Protein AF-W1S188-F1 (afdb_monomer_lite)

Radius of gyration: 17.85 Å; chains: 1; bounding box: 52×28×52 Å

Secondary structure (DSSP, 8-state):
---PPP-SHHHHHHHHHHHHHTT-B-SSSSEEEETTEEEE-TTGGG-TT--STTSS-TTTS-HHHHTTHHHHHTTS-HHHHHHHHHHHHHHHHHTTT---THHHHHHIIIIIHHHHHHHHHHTT---HHHHHHHHHHHHHHTT----HHHHHHHHHHT-GGGTT---SHHHHHHHHHHHHHHHHHHHHTS------

pLDDT: mean 89.42, std 13.66, range [35.53, 98.75]

Structure (mmCIF, N/CA/C/O backbone):
data_AF-W1S188-F1
#
_entry.id   AF-W1S188-F1
#
loop_
_atom_site.group_PDB
_atom_site.id
_atom_site.type_symbol
_atom_site.label_atom_id
_atom_site.label_alt_id
_atom_site.label_comp_id
_atom_site.label_asym_id
_atom_site.label_entity_id
_atom_site.label_seq_id
_atom_site.pdbx_PDB_ins_code
_atom_site.Cartn_x
_atom_site.Cartn_y
_atom_site.Cartn_z
_atom_site.occupancy
_atom_site.B_iso_or_equiv
_atom_site.auth_seq_id
_atom_site.auth_comp_id
_atom_site.auth_asym_id
_atom_site.auth_atom_id
_atom_site.pdbx_PDB_model_num
ATOM 1 N N . MET A 1 1 ? -16.121 -4.841 25.203 1.00 51.28 1 MET A N 1
ATOM 2 C CA . MET A 1 1 ? -16.814 -5.452 24.050 1.00 51.28 1 MET A CA 1
ATOM 3 C C . MET A 1 1 ? -15.728 -5.828 23.070 1.00 51.28 1 MET A C 1
ATOM 5 O O . MET A 1 1 ? -14.966 -4.939 22.728 1.00 51.28 1 MET A O 1
ATOM 9 N N . THR A 1 2 ? -15.618 -7.105 22.713 1.00 64.81 2 THR A N 1
ATOM 10 C CA . THR A 1 2 ? -14.643 -7.603 21.730 1.00 64.81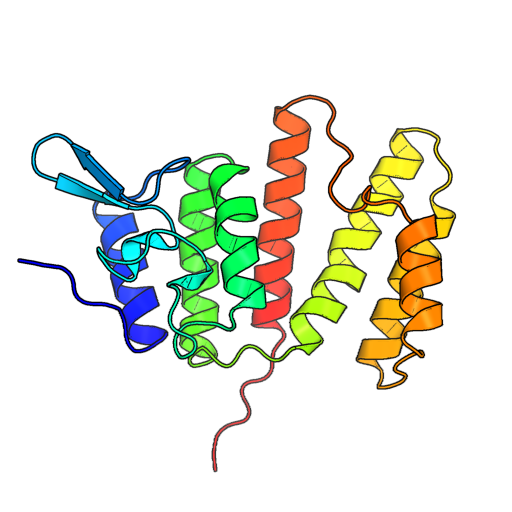 2 THR A CA 1
ATOM 11 C C . THR A 1 2 ? -14.933 -6.977 20.370 1.00 64.81 2 THR A C 1
ATOM 13 O O . THR A 1 2 ? -16.058 -7.090 19.875 1.00 64.81 2 THR A O 1
ATOM 16 N N . MET A 1 3 ? -13.957 -6.288 19.784 1.00 75.94 3 MET A N 1
ATOM 17 C CA . MET A 1 3 ? -14.058 -5.755 18.429 1.00 75.94 3 MET A CA 1
ATOM 18 C C . MET A 1 3 ? -13.898 -6.900 17.425 1.00 75.94 3 MET A C 1
ATOM 20 O O . MET A 1 3 ? -12.794 -7.387 17.202 1.00 75.94 3 MET A O 1
ATOM 24 N N . THR A 1 4 ? -15.010 -7.326 16.824 1.00 88.81 4 THR A N 1
ATOM 25 C CA . THR A 1 4 ? -15.035 -8.385 15.801 1.00 88.81 4 THR A CA 1
ATOM 26 C C . THR A 1 4 ? -14.279 -7.962 14.548 1.00 88.81 4 THR A C 1
ATOM 28 O O . THR A 1 4 ? -14.183 -6.769 14.279 1.00 88.81 4 THR A O 1
ATOM 31 N N . LEU A 1 5 ? -13.816 -8.898 13.723 1.00 93.81 5 LEU A N 1
ATOM 32 C CA . LEU A 1 5 ? -13.211 -8.593 12.424 1.00 93.81 5 LEU A CA 1
ATOM 33 C C . LEU A 1 5 ? -14.106 -7.739 11.507 1.00 93.81 5 LEU A C 1
ATOM 35 O O . LEU A 1 5 ? -15.309 -7.980 11.401 1.00 93.81 5 LEU A O 1
ATOM 39 N N . ALA A 1 6 ? -13.511 -6.765 10.821 1.00 95.00 6 ALA A N 1
ATOM 40 C CA . ALA A 1 6 ? -14.156 -5.998 9.766 1.00 95.00 6 ALA A CA 1
ATOM 41 C C . ALA A 1 6 ? -14.445 -6.905 8.565 1.00 95.00 6 ALA A C 1
ATOM 43 O O . ALA A 1 6 ? -13.593 -7.678 8.134 1.00 95.00 6 ALA A O 1
ATOM 44 N N . THR A 1 7 ? -15.639 -6.794 7.998 1.00 94.25 7 THR A N 1
ATOM 45 C CA . THR A 1 7 ? -16.096 -7.667 6.904 1.00 94.25 7 THR A CA 1
ATOM 46 C C . THR A 1 7 ? -16.164 -6.957 5.556 1.00 94.25 7 THR A C 1
ATOM 48 O O . THR A 1 7 ? -16.289 -7.605 4.522 1.00 94.25 7 THR A O 1
ATOM 51 N N . THR A 1 8 ? -16.048 -5.626 5.543 1.00 97.19 8 THR A N 1
ATOM 52 C CA . THR A 1 8 ? -16.061 -4.817 4.318 1.00 97.19 8 THR A CA 1
ATOM 53 C C . THR A 1 8 ? -15.016 -3.707 4.367 1.00 97.19 8 THR A C 1
ATOM 55 O O . THR A 1 8 ? -14.624 -3.246 5.440 1.00 97.19 8 THR A O 1
ATOM 58 N N . ALA A 1 9 ? -14.593 -3.224 3.197 1.00 97.62 9 ALA A N 1
ATOM 59 C CA . ALA A 1 9 ? -13.699 -2.071 3.105 1.00 97.62 9 ALA A CA 1
ATOM 60 C C . ALA A 1 9 ? -14.324 -0.767 3.646 1.00 97.62 9 ALA A C 1
ATOM 62 O O . ALA A 1 9 ? -13.608 0.099 4.143 1.00 97.62 9 ALA A O 1
ATOM 63 N N . GLU A 1 10 ? -15.653 -0.628 3.595 1.00 98.19 10 GLU A N 1
ATOM 64 C CA . GLU A 1 10 ? -16.353 0.504 4.212 1.00 98.19 10 GLU A CA 1
ATOM 65 C C . GLU A 1 10 ? -16.260 0.464 5.740 1.00 98.19 10 GLU A C 1
ATOM 67 O O . GLU A 1 10 ? -15.938 1.475 6.364 1.00 98.19 10 GLU A O 1
ATOM 72 N N . GLU A 1 11 ? -16.486 -0.707 6.334 1.00 97.94 11 GLU A N 1
ATOM 73 C CA . GLU A 1 11 ? -16.332 -0.911 7.772 1.00 97.94 11 GLU A CA 1
ATOM 74 C C . GLU A 1 11 ? -14.878 -0.699 8.216 1.00 97.94 11 GLU A C 1
ATOM 76 O O . GLU A 1 11 ? -14.625 -0.044 9.226 1.00 97.94 11 GLU A O 1
ATOM 81 N N . ALA A 1 12 ? -13.918 -1.200 7.436 1.00 98.12 12 ALA A N 1
ATOM 82 C CA . ALA A 1 12 ? -12.497 -0.969 7.668 1.00 98.12 12 ALA A CA 1
ATOM 83 C C . ALA A 1 12 ? -12.151 0.528 7.693 1.00 98.12 12 ALA A C 1
ATOM 85 O O . ALA A 1 12 ? -11.469 0.984 8.612 1.00 98.12 12 ALA A O 1
ATOM 86 N N . PHE A 1 13 ? -12.666 1.301 6.730 1.00 98.62 13 PHE A N 1
ATOM 87 C CA . PHE A 1 13 ? -12.483 2.751 6.703 1.00 98.62 13 PHE A CA 1
ATOM 88 C C . PHE A 1 13 ? -13.099 3.433 7.925 1.00 98.62 13 PHE A C 1
ATOM 90 O O . PHE A 1 13 ? -12.407 4.200 8.587 1.00 98.62 13 PHE A O 1
ATOM 97 N N . ALA A 1 14 ? -14.347 3.114 8.279 1.00 98.38 14 ALA A N 1
ATOM 98 C CA . ALA A 1 14 ? -15.012 3.709 9.440 1.00 98.38 14 ALA A CA 1
ATOM 99 C C . ALA A 1 14 ? -14.248 3.442 10.751 1.00 98.38 14 ALA A C 1
ATOM 101 O O . ALA A 1 14 ? -14.134 4.318 11.607 1.00 98.38 14 ALA A O 1
ATOM 102 N N . ARG A 1 15 ? -13.678 2.242 10.906 1.00 97.62 15 ARG A N 1
ATOM 103 C CA . ARG A 1 15 ? -12.867 1.883 12.079 1.00 97.62 15 ARG A CA 1
ATOM 104 C C . ARG A 1 15 ? -11.536 2.618 12.115 1.00 97.62 15 ARG A C 1
ATOM 106 O O . ARG A 1 15 ? -11.135 3.077 13.184 1.00 97.62 15 ARG A O 1
ATOM 113 N N . TYR A 1 16 ? -10.864 2.738 10.970 1.00 98.44 16 TYR A N 1
ATOM 114 C CA . TYR A 1 16 ? -9.634 3.517 10.879 1.00 98.44 16 TYR A CA 1
ATOM 115 C C . TYR A 1 16 ? -9.901 4.998 11.173 1.00 98.44 16 TYR A C 1
ATOM 117 O O . TYR A 1 16 ? -9.182 5.600 11.964 1.00 98.44 16 TYR A O 1
ATOM 125 N N . GLU A 1 17 ? -10.959 5.571 10.596 1.00 98.62 17 GLU A N 1
ATOM 126 C CA . GLU A 1 17 ? -11.379 6.957 10.823 1.00 98.62 17 GLU A CA 1
ATOM 127 C C . GLU A 1 17 ? -11.708 7.217 12.299 1.00 98.62 17 GLU A C 1
ATOM 129 O O . GLU A 1 17 ? -11.231 8.196 12.873 1.00 98.62 17 GLU A O 1
AT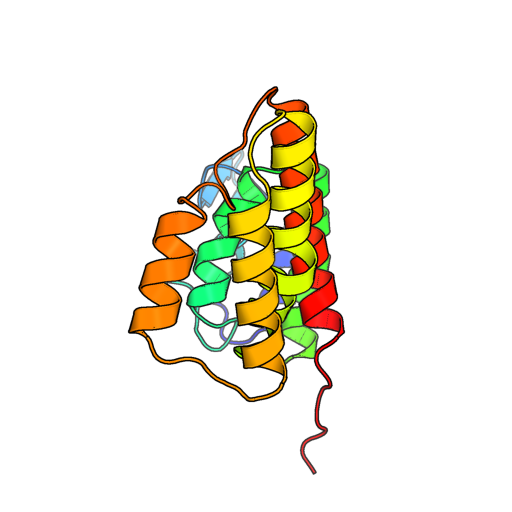OM 134 N N . ALA A 1 18 ? -12.439 6.312 12.956 1.00 97.94 18 ALA A N 1
ATOM 135 C CA . ALA A 1 18 ? -12.688 6.401 14.393 1.00 97.94 18 ALA A CA 1
ATOM 136 C C . ALA A 1 18 ? -11.383 6.337 15.204 1.00 97.94 18 ALA A C 1
ATOM 138 O O . ALA A 1 18 ? -11.162 7.165 16.083 1.00 97.94 18 ALA A O 1
ATOM 139 N N . ALA A 1 19 ? -10.483 5.398 14.889 1.00 97.50 19 ALA A N 1
ATOM 140 C CA . ALA A 1 19 ? -9.197 5.290 15.575 1.00 97.50 19 ALA A CA 1
ATOM 141 C C . ALA A 1 19 ? -8.305 6.524 15.359 1.00 97.50 19 ALA A C 1
ATOM 143 O O . ALA A 1 19 ? -7.580 6.918 16.271 1.00 97.50 19 ALA A O 1
ATOM 144 N N . PHE A 1 20 ? -8.370 7.147 14.182 1.00 98.12 20 PHE A N 1
ATOM 145 C CA . PHE A 1 20 ? -7.690 8.403 13.888 1.00 98.12 20 PHE A CA 1
ATOM 146 C C . PHE A 1 20 ? -8.250 9.550 14.738 1.00 98.12 20 PHE A C 1
ATOM 148 O O . PHE A 1 20 ? -7.491 10.209 15.442 1.00 98.12 20 PHE A O 1
ATOM 155 N N . ASN A 1 21 ? -9.572 9.748 14.721 1.00 98.00 21 ASN A N 1
ATOM 156 C CA . ASN A 1 21 ? -10.246 10.848 15.421 1.00 98.00 21 ASN A CA 1
ATOM 157 C C . ASN A 1 21 ? -10.166 10.736 16.952 1.00 98.00 21 ASN A C 1
ATOM 159 O O . ASN A 1 21 ? -10.243 11.743 17.651 1.00 98.00 21 ASN A O 1
ATOM 163 N N . GLU A 1 22 ? -10.030 9.518 17.473 1.00 96.62 22 GLU A N 1
ATOM 164 C CA . GLU A 1 22 ? -9.957 9.230 18.910 1.00 96.62 22 GLU A CA 1
ATOM 165 C C . GLU A 1 22 ? -8.509 9.077 19.420 1.00 96.62 22 GLU A C 1
ATOM 167 O O . GLU A 1 22 ? -8.302 8.664 20.565 1.00 96.62 22 GLU A O 1
ATOM 172 N N . ASP A 1 23 ? -7.506 9.371 18.581 1.00 96.50 23 ASP A N 1
ATOM 173 C CA . ASP A 1 23 ? -6.076 9.197 18.880 1.00 96.50 23 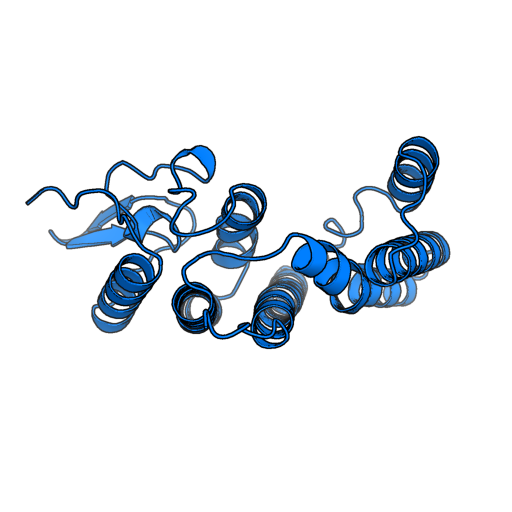ASP A CA 1
ATOM 174 C C . ASP A 1 23 ? -5.736 7.781 19.398 1.00 96.50 23 ASP A C 1
ATOM 176 O O . ASP A 1 23 ? -4.967 7.599 20.349 1.00 96.50 23 ASP A O 1
ATOM 180 N N . ARG A 1 24 ? -6.325 6.754 18.768 1.00 96.75 24 ARG A N 1
ATOM 181 C CA . ARG A 1 24 ? -6.143 5.332 19.114 1.00 96.75 24 ARG A CA 1
ATOM 182 C C . ARG A 1 24 ? -5.170 4.568 18.216 1.00 96.75 24 ARG A C 1
ATOM 184 O O . ARG A 1 24 ? -5.051 3.351 18.332 1.00 96.75 24 ARG A O 1
ATOM 191 N N . LEU A 1 25 ? -4.480 5.255 17.313 1.00 97.94 25 LEU A N 1
ATOM 192 C CA . LEU A 1 25 ? -3.486 4.630 16.442 1.00 97.94 25 LEU A CA 1
ATOM 193 C C . LEU A 1 25 ? -2.136 4.472 17.165 1.00 97.94 25 LEU A C 1
ATOM 195 O O . LEU A 1 25 ? -1.786 5.296 18.007 1.00 97.94 25 LEU A O 1
ATOM 199 N N . ILE A 1 26 ? -1.377 3.431 16.822 1.00 97.25 26 ILE A N 1
ATOM 200 C CA . ILE A 1 26 ? 0.003 3.172 17.286 1.00 97.25 26 ILE A CA 1
ATOM 201 C C . ILE A 1 26 ? 0.847 2.572 16.157 1.00 97.25 26 ILE A C 1
ATOM 203 O O . ILE A 1 26 ? 0.296 1.965 15.244 1.00 97.25 26 ILE A O 1
ATOM 207 N N . GLN A 1 27 ? 2.168 2.727 16.227 1.00 96.44 27 GLN A N 1
ATOM 208 C CA . GLN A 1 27 ? 3.147 2.064 15.352 1.00 96.44 27 GLN A CA 1
ATOM 209 C C . GLN A 1 27 ? 3.901 0.966 16.110 1.00 96.44 27 GLN A C 1
ATOM 211 O O . GLN A 1 27 ? 3.862 0.922 17.339 1.00 96.44 27 GLN A O 1
ATOM 216 N N . ASP A 1 28 ? 4.596 0.105 15.362 1.00 94.50 28 ASP A N 1
ATOM 217 C CA . ASP A 1 28 ? 5.525 -0.921 15.868 1.00 94.50 28 ASP A CA 1
ATOM 218 C C . ASP A 1 28 ? 4.883 -2.019 16.741 1.00 94.50 28 ASP A C 1
ATOM 220 O O . ASP A 1 28 ? 5.578 -2.868 17.303 1.00 94.50 28 ASP A O 1
ATOM 224 N N . ASN A 1 29 ? 3.551 -2.042 16.834 1.00 95.12 29 ASN A N 1
ATOM 225 C CA . ASN A 1 29 ? 2.779 -3.046 17.556 1.00 95.12 29 ASN A CA 1
ATOM 226 C C . ASN A 1 29 ? 1.383 -3.216 16.923 1.00 95.12 29 ASN A C 1
ATOM 228 O O . ASN A 1 29 ? 0.884 -2.299 16.278 1.00 95.12 29 ASN A O 1
ATOM 232 N N . TRP A 1 30 ? 0.738 -4.374 17.086 1.00 95.06 30 TRP A N 1
ATOM 233 C CA . TRP A 1 30 ? -0.591 -4.639 16.505 1.00 95.06 30 TRP A CA 1
ATOM 234 C C . TRP A 1 30 ? -1.708 -4.008 17.324 1.00 95.06 30 TRP A C 1
ATOM 236 O O . TRP A 1 30 ? -2.542 -3.274 16.786 1.00 95.06 30 TRP A O 1
ATOM 246 N N . HIS A 1 31 ? -1.665 -4.265 18.630 1.00 95.50 31 HIS A N 1
ATOM 247 C CA . HIS A 1 31 ? -2.617 -3.794 19.623 1.00 95.50 31 HIS A CA 1
ATOM 248 C C . HIS A 1 31 ? -1.889 -3.473 20.923 1.00 95.50 31 HIS A C 1
ATOM 250 O O . HIS A 1 31 ? -0.921 -4.140 21.292 1.00 95.50 31 HIS A O 1
ATOM 256 N N . GLU A 1 32 ? -2.377 -2.471 21.639 1.00 95.38 32 GLU A N 1
ATOM 257 C CA . GLU A 1 32 ? -1.877 -2.109 22.963 1.00 95.38 32 GLU A CA 1
ATOM 258 C C . GLU A 1 32 ? -3.028 -1.582 23.814 1.00 95.38 32 GLU A C 1
ATOM 260 O O . GLU A 1 32 ? -3.830 -0.776 23.346 1.00 95.38 32 GLU A O 1
ATOM 265 N N . GLU A 1 33 ? -3.105 -2.006 25.073 1.00 93.31 33 GLU A N 1
ATOM 266 C CA . GLU A 1 33 ? -3.974 -1.353 26.047 1.00 93.31 33 GLU A CA 1
ATOM 267 C C . GLU A 1 33 ? -3.175 -0.277 26.789 1.00 93.31 33 GLU A C 1
ATOM 269 O O . GLU A 1 33 ? -2.161 -0.575 27.423 1.00 93.31 33 GLU A O 1
ATOM 274 N N . ARG A 1 34 ? -3.640 0.976 26.737 1.00 93.25 34 ARG A N 1
ATOM 275 C CA . ARG A 1 34 ? -3.019 2.104 27.441 1.00 93.25 34 ARG A CA 1
ATOM 276 C C . ARG A 1 34 ? -4.076 2.995 28.077 1.00 93.25 34 ARG A C 1
ATOM 278 O O . ARG A 1 34 ? -4.942 3.534 27.387 1.00 93.25 34 ARG A O 1
ATOM 285 N N . ASP A 1 35 ? -3.998 3.160 29.396 1.00 90.75 35 ASP A N 1
ATOM 286 C CA . ASP A 1 35 ? -4.947 3.945 30.201 1.00 90.75 35 ASP A CA 1
ATOM 287 C C . ASP A 1 35 ? -6.416 3.518 29.997 1.00 90.75 35 ASP A C 1
ATOM 289 O O . ASP A 1 35 ? -7.314 4.353 29.880 1.00 90.75 35 ASP A O 1
ATOM 293 N N . GLY A 1 36 ? -6.663 2.205 29.893 1.00 88.12 36 GLY A N 1
ATOM 294 C CA . GLY A 1 36 ? -7.994 1.640 29.639 1.00 88.12 36 GLY A CA 1
ATOM 295 C C . GLY A 1 36 ? -8.523 1.863 28.216 1.00 88.12 36 GLY A C 1
ATOM 296 O O . GLY A 1 36 ? -9.708 1.638 27.962 1.00 88.12 36 GLY A O 1
ATOM 297 N N . ARG A 1 37 ? -7.675 2.320 27.283 1.00 89.56 37 ARG A N 1
ATOM 298 C CA . ARG A 1 37 ? -7.995 2.456 25.856 1.00 89.56 37 ARG A CA 1
ATOM 299 C C . ARG A 1 37 ? -7.291 1.376 25.047 1.00 89.56 37 ARG A C 1
ATOM 301 O O . ARG A 1 37 ? -6.092 1.170 25.211 1.00 89.56 37 ARG A O 1
ATOM 308 N N . ASN A 1 38 ? -8.024 0.776 24.114 1.00 92.44 38 ASN A N 1
ATOM 309 C CA . ASN A 1 38 ? -7.469 -0.145 23.127 1.00 92.44 38 ASN A CA 1
ATOM 310 C C . ASN A 1 38 ? -6.942 0.642 21.926 1.00 92.44 38 ASN A C 1
ATOM 312 O O . ASN A 1 38 ? -7.710 1.261 21.180 1.00 92.44 38 ASN A O 1
ATOM 316 N N . LEU A 1 39 ? -5.628 0.616 21.764 1.00 95.75 39 LEU A N 1
ATOM 317 C CA . LEU A 1 39 ? -4.898 1.193 20.652 1.00 95.75 39 LEU A CA 1
ATOM 318 C C . LEU A 1 39 ? -4.570 0.106 19.628 1.00 95.75 39 LEU A C 1
ATOM 320 O O . LEU A 1 39 ? -4.411 -1.061 19.990 1.00 95.75 39 LEU A O 1
ATOM 324 N N . ALA A 1 40 ? -4.456 0.478 18.357 1.00 95.88 40 ALA A N 1
ATOM 325 C CA . ALA A 1 40 ? -4.120 -0.464 17.295 1.00 95.88 40 ALA A CA 1
ATOM 326 C C . ALA A 1 40 ? -3.365 0.196 16.136 1.00 95.88 40 ALA A C 1
ATOM 328 O O . ALA A 1 40 ? -3.535 1.387 15.873 1.00 95.88 40 ALA A O 1
ATOM 329 N N . CYS A 1 41 ? -2.551 -0.569 15.409 1.00 96.75 41 CYS A N 1
ATOM 330 C CA . CYS A 1 41 ? -1.939 -0.071 14.176 1.00 96.75 41 CYS A CA 1
ATOM 331 C C . CYS A 1 41 ? -2.918 -0.066 13.002 1.00 96.75 41 CYS A C 1
ATOM 333 O O . CYS A 1 41 ? -4.069 -0.494 13.108 1.00 96.75 41 CYS A O 1
ATOM 335 N N . ALA A 1 42 ? -2.435 0.366 11.836 1.00 96.69 42 ALA A N 1
ATOM 336 C CA . ALA A 1 42 ? -3.256 0.466 10.638 1.00 96.69 42 ALA A CA 1
ATOM 337 C C . ALA A 1 42 ? -3.949 -0.834 10.214 1.00 96.69 42 ALA A C 1
ATOM 339 O O . ALA A 1 42 ? -5.011 -0.746 9.611 1.00 96.69 42 ALA A O 1
ATOM 340 N N . LEU A 1 43 ? -3.404 -2.018 10.514 1.00 96.75 43 LEU A N 1
ATOM 341 C CA . LEU A 1 43 ? -4.123 -3.285 10.312 1.00 96.75 43 LEU A CA 1
ATOM 342 C C . LEU A 1 43 ? -4.907 -3.722 11.551 1.00 96.75 43 LEU A C 1
ATOM 344 O O . LEU A 1 43 ? -5.998 -4.263 11.406 1.00 96.75 43 LEU A O 1
ATOM 348 N N . GLY A 1 44 ? -4.389 -3.473 12.755 1.00 96.31 44 GLY A N 1
ATOM 349 C CA . GLY A 1 44 ? -5.035 -3.892 14.001 1.00 96.31 44 GLY A CA 1
ATOM 350 C C . GLY A 1 44 ? -6.423 -3.272 14.209 1.00 96.31 44 GLY A C 1
ATOM 351 O O . GLY A 1 44 ? -7.289 -3.897 14.816 1.00 96.31 44 GLY A O 1
ATOM 352 N N . VAL A 1 45 ? -6.698 -2.088 13.638 1.00 96.81 45 VAL A N 1
ATOM 353 C CA . VAL A 1 45 ? -8.046 -1.476 13.675 1.00 96.81 45 VAL A CA 1
ATOM 354 C C . VAL A 1 45 ? -9.125 -2.330 12.996 1.00 96.81 45 VAL A C 1
ATOM 356 O O . VAL A 1 45 ? -10.316 -2.101 13.203 1.00 96.81 45 VAL A O 1
ATOM 359 N N . LEU A 1 46 ? -8.736 -3.318 12.186 1.00 96.75 46 LEU A N 1
ATOM 360 C CA . LEU A 1 46 ? -9.668 -4.218 11.516 1.00 96.75 46 LEU A CA 1
ATOM 361 C C . LEU A 1 46 ? -10.270 -5.260 12.462 1.00 96.75 46 LEU A C 1
ATOM 363 O O . LEU A 1 46 ? -11.325 -5.787 12.143 1.00 96.75 46 LEU A O 1
ATOM 367 N N . GLY A 1 47 ? -9.662 -5.553 13.609 1.00 94.56 47 GLY A N 1
ATOM 368 C CA . GLY A 1 47 ? -10.176 -6.534 14.571 1.00 94.56 47 GLY A CA 1
ATOM 369 C C . GLY A 1 47 ? -9.143 -6.869 15.641 1.00 94.56 47 GLY A C 1
ATOM 370 O O . GLY A 1 47 ? -7.943 -6.753 15.393 1.00 94.56 47 GLY A O 1
ATOM 371 N N . GLU A 1 48 ? -9.598 -7.292 16.820 1.00 91.88 48 GLU A N 1
ATOM 372 C CA . GLU A 1 48 ? -8.710 -7.723 17.916 1.00 91.88 48 GLU A CA 1
ATOM 373 C C . GLU A 1 48 ? -7.889 -8.967 17.542 1.00 91.88 48 GLU A C 1
ATOM 375 O O . GLU A 1 48 ? -6.776 -9.145 18.023 1.00 91.88 48 GLU A O 1
ATOM 380 N N . GLU A 1 49 ? -8.398 -9.806 16.640 1.00 91.12 49 GLU A N 1
ATOM 381 C CA . GLU A 1 49 ? -7.684 -10.976 16.123 1.00 91.12 49 GLU A CA 1
ATOM 382 C C . GLU A 1 49 ? -6.644 -10.653 15.033 1.00 91.12 49 GLU A C 1
ATOM 384 O O . GLU A 1 49 ? -5.963 -11.558 14.549 1.00 91.12 49 GLU A O 1
ATOM 389 N N . VAL A 1 50 ? -6.516 -9.390 14.606 1.00 94.44 50 VAL A N 1
ATOM 390 C CA . VAL A 1 50 ? -5.588 -9.005 13.531 1.00 94.44 50 VAL A CA 1
ATOM 391 C C . VAL A 1 50 ? -4.195 -8.725 14.090 1.00 94.44 50 VAL A C 1
ATOM 393 O O . VAL A 1 50 ? -3.821 -7.583 14.339 1.00 94.44 50 VAL A O 1
ATOM 396 N N . ASP A 1 51 ? -3.407 -9.788 14.225 1.00 94.44 51 ASP A N 1
ATOM 397 C CA . ASP A 1 51 ? -2.011 -9.779 14.690 1.00 94.44 51 ASP A CA 1
ATOM 398 C C . ASP A 1 51 ? -0.981 -9.841 13.546 1.00 94.44 51 ASP A C 1
ATOM 400 O O . ASP A 1 51 ? 0.213 -10.084 13.744 1.00 94.44 51 ASP A O 1
ATOM 404 N N . GLY A 1 52 ? -1.440 -9.648 12.310 1.00 94.50 52 GLY A N 1
ATOM 405 C CA . GLY A 1 52 ? -0.561 -9.602 11.159 1.00 94.50 52 GLY A CA 1
ATOM 406 C C . GLY A 1 52 ? -1.276 -9.573 9.813 1.00 94.50 52 GLY A C 1
ATOM 407 O O . GLY A 1 52 ? -2.482 -9.804 9.713 1.00 94.50 52 GLY A O 1
ATOM 408 N N . PRO A 1 53 ? -0.527 -9.373 8.713 1.00 93.94 53 PRO A N 1
ATOM 409 C CA . PRO A 1 53 ? -1.100 -9.284 7.369 1.00 93.94 53 PRO A CA 1
ATOM 410 C C . PRO A 1 53 ? -1.850 -10.533 6.904 1.00 93.94 53 PRO A C 1
ATOM 412 O O . PRO A 1 53 ? -2.650 -10.464 5.975 1.00 93.94 53 PRO A O 1
ATOM 415 N N . ALA A 1 54 ? -1.554 -11.698 7.489 1.00 93.44 54 ALA A N 1
ATOM 416 C CA . ALA A 1 54 ? -2.239 -12.945 7.162 1.00 93.44 54 ALA A CA 1
ATOM 417 C C . ALA A 1 54 ? -3.654 -13.024 7.758 1.00 93.44 54 ALA A C 1
ATOM 419 O O . ALA A 1 54 ? -4.473 -13.748 7.200 1.00 93.44 54 ALA A O 1
ATOM 420 N N . ALA A 1 55 ? -3.926 -12.276 8.832 1.00 94.44 55 ALA A N 1
ATOM 421 C CA . ALA A 1 55 ? -5.236 -12.160 9.469 1.00 94.44 55 ALA A CA 1
ATOM 422 C C . ALA A 1 55 ? -6.115 -11.065 8.831 1.00 94.44 55 ALA A C 1
ATOM 424 O O . ALA A 1 55 ? -7.273 -10.899 9.201 1.00 94.44 55 ALA A O 1
ATOM 425 N N . CYS A 1 56 ? -5.585 -10.317 7.855 1.00 94.25 56 CYS A N 1
ATOM 426 C CA . CYS A 1 56 ? -6.349 -9.300 7.142 1.00 94.25 56 CYS A CA 1
ATOM 427 C C . CYS A 1 56 ? -7.442 -9.949 6.260 1.00 94.25 56 CYS A C 1
ATOM 429 O O . CYS A 1 56 ? -7.118 -10.822 5.443 1.00 94.25 56 CYS A O 1
ATOM 431 N N . PRO A 1 57 ? -8.715 -9.525 6.373 1.00 93.38 57 PRO A N 1
ATOM 432 C CA . PRO A 1 57 ? -9.810 -10.038 5.551 1.00 93.38 57 PRO A CA 1
ATOM 433 C C . PRO A 1 57 ? -9.606 -9.722 4.070 1.00 93.38 57 PRO A C 1
ATOM 435 O O . PRO A 1 57 ? -9.390 -8.569 3.693 1.00 93.38 57 PRO A O 1
ATOM 438 N N . ALA A 1 58 ? -9.749 -10.733 3.211 1.00 93.31 58 ALA A N 1
ATOM 439 C CA . ALA A 1 58 ? -9.610 -10.560 1.764 1.00 93.31 58 ALA A CA 1
ATOM 440 C C . ALA A 1 58 ? -10.670 -9.616 1.161 1.00 93.31 58 ALA A C 1
ATOM 442 O O . ALA A 1 58 ? -10.403 -8.989 0.137 1.00 93.31 58 ALA A O 1
ATOM 443 N N . ASP A 1 59 ? -11.834 -9.490 1.810 1.00 94.88 59 ASP A N 1
ATOM 444 C CA . ASP A 1 59 ? -12.910 -8.567 1.422 1.00 94.88 59 ASP A CA 1
ATOM 445 C C . ASP A 1 59 ? -12.592 -7.093 1.744 1.00 94.88 59 ASP A C 1
ATOM 447 O O . ASP A 1 59 ? -13.213 -6.184 1.194 1.00 94.88 59 ASP A O 1
ATOM 451 N N . VAL A 1 60 ? -11.610 -6.833 2.616 1.00 97.06 60 VAL A N 1
ATOM 452 C CA . VAL A 1 60 ? -11.128 -5.476 2.923 1.00 97.06 60 VAL A CA 1
ATOM 453 C C . VAL A 1 60 ? -10.028 -5.066 1.949 1.00 97.06 60 VAL A C 1
ATOM 455 O O . VAL A 1 60 ? -10.050 -3.957 1.419 1.00 97.06 60 VAL A O 1
ATOM 458 N N . MET A 1 61 ? -9.051 -5.946 1.721 1.00 97.00 61 MET A N 1
ATOM 459 C CA . MET A 1 61 ? -7.979 -5.737 0.749 1.00 97.00 61 MET A CA 1
ATOM 460 C C . MET A 1 61 ? -7.298 -7.064 0.387 1.00 97.00 61 MET A C 1
ATOM 462 O O . MET A 1 61 ? -7.277 -7.999 1.192 1.00 97.00 61 MET A O 1
ATOM 466 N N . PRO A 1 62 ? -6.650 -7.169 -0.785 1.00 96.12 62 PRO A N 1
ATOM 467 C CA . PRO A 1 62 ? -5.916 -8.376 -1.127 1.00 96.12 62 PRO A CA 1
ATOM 468 C C . PRO A 1 62 ? -4.684 -8.569 -0.232 1.00 96.12 62 PRO A C 1
ATOM 470 O O . PRO A 1 62 ? -3.973 -7.628 0.120 1.00 96.12 62 PRO A O 1
ATOM 473 N N . ARG A 1 63 ? -4.354 -9.834 0.051 1.00 93.69 63 ARG A N 1
ATOM 474 C CA . ARG A 1 63 ? -3.250 -10.217 0.951 1.00 93.69 63 ARG A CA 1
ATOM 475 C C . ARG A 1 63 ? -1.887 -9.632 0.566 1.00 93.69 63 ARG A C 1
ATOM 477 O O . ARG A 1 63 ? -1.054 -9.407 1.440 1.00 93.69 63 ARG A O 1
ATOM 484 N N . TRP A 1 64 ? -1.617 -9.431 -0.725 1.00 92.81 64 TRP A N 1
ATOM 485 C CA . TRP A 1 64 ? -0.355 -8.820 -1.157 1.00 92.81 64 TRP A CA 1
ATOM 486 C C . TRP A 1 64 ? -0.242 -7.371 -0.672 1.00 92.81 64 TRP A C 1
ATOM 488 O O . TRP A 1 64 ? 0.838 -6.968 -0.257 1.00 92.81 64 TRP A O 1
ATOM 498 N N . LEU A 1 65 ? -1.356 -6.636 -0.652 1.00 95.25 65 LEU A N 1
ATOM 499 C CA . LEU A 1 65 ? -1.406 -5.252 -0.205 1.00 95.25 65 LEU A CA 1
ATOM 500 C C . LEU A 1 65 ? -1.347 -5.174 1.321 1.00 95.25 65 LEU A C 1
ATOM 502 O O . LEU A 1 65 ? -0.561 -4.398 1.857 1.00 95.25 65 LEU A O 1
ATOM 506 N N . ALA A 1 66 ? -2.062 -6.063 2.020 1.00 96.38 66 ALA A N 1
ATOM 507 C CA . ALA A 1 66 ? -1.991 -6.168 3.479 1.00 96.38 66 ALA A CA 1
ATOM 508 C C . ALA A 1 66 ? -0.548 -6.362 3.980 1.00 96.38 66 ALA A C 1
ATOM 510 O O . ALA A 1 66 ? -0.149 -5.773 4.979 1.00 96.38 66 ALA A O 1
ATOM 511 N N . LYS A 1 67 ? 0.279 -7.142 3.268 1.00 93.12 67 LYS A N 1
ATOM 512 C CA . LYS A 1 67 ? 1.700 -7.342 3.622 1.00 93.12 67 LYS A CA 1
ATOM 513 C C . LYS A 1 67 ? 2.534 -6.062 3.572 1.00 93.12 67 LYS A C 1
ATOM 515 O O . LYS A 1 67 ? 3.570 -6.001 4.225 1.00 93.12 67 LYS A O 1
ATOM 520 N N . MET A 1 68 ? 2.111 -5.073 2.792 1.00 91.94 68 MET A N 1
ATOM 521 C CA . MET A 1 68 ? 2.827 -3.811 2.628 1.00 91.94 68 MET A CA 1
ATOM 522 C C . MET A 1 68 ? 2.427 -2.780 3.686 1.00 91.94 68 MET A C 1
ATOM 524 O O . MET A 1 68 ? 3.221 -1.893 3.979 1.00 91.94 68 MET A O 1
ATOM 528 N N . VAL A 1 69 ? 1.236 -2.903 4.285 1.00 95.12 69 VAL A N 1
ATOM 529 C CA . VAL A 1 69 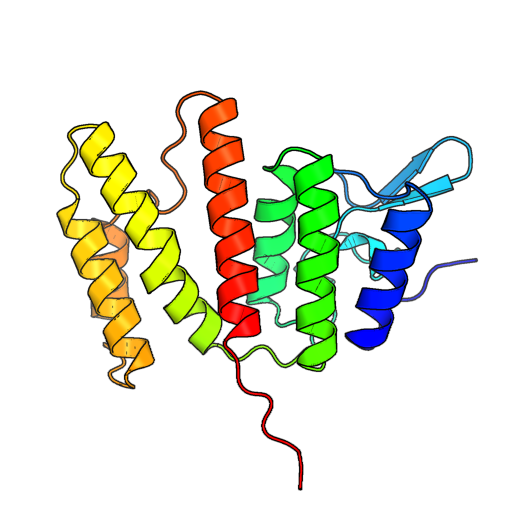? 0.706 -1.912 5.234 1.00 95.12 69 VAL A CA 1
ATOM 530 C C . VAL A 1 69 ? 1.630 -1.687 6.437 1.00 95.12 69 VAL A C 1
ATOM 532 O O . VAL A 1 69 ? 1.974 -0.530 6.651 1.00 95.12 69 VAL A O 1
ATOM 535 N N . PRO A 1 70 ? 2.115 -2.710 7.175 1.00 93.00 70 PRO A N 1
ATOM 536 C CA . PRO A 1 70 ? 3.036 -2.475 8.294 1.00 93.00 70 PRO A CA 1
ATOM 537 C C . PRO A 1 70 ? 4.337 -1.818 7.832 1.00 93.00 70 PRO A C 1
ATOM 539 O O . PRO A 1 70 ? 4.871 -0.925 8.475 1.00 93.00 70 PRO A O 1
ATOM 542 N N . TRP A 1 71 ? 4.827 -2.212 6.653 1.00 88.88 71 TRP A N 1
ATOM 543 C CA . TRP A 1 71 ? 6.056 -1.659 6.099 1.00 88.88 71 TRP A CA 1
ATOM 544 C C . TRP A 1 71 ? 5.945 -0.166 5.780 1.00 88.88 71 TRP A C 1
ATOM 546 O O . TRP A 1 71 ? 6.891 0.565 6.059 1.00 88.88 71 TRP A O 1
ATOM 556 N N . PHE A 1 72 ? 4.815 0.282 5.226 1.00 92.62 72 PHE A N 1
ATOM 557 C CA . PHE A 1 72 ? 4.540 1.705 5.043 1.00 92.62 72 PHE A CA 1
ATOM 558 C C . PHE A 1 72 ? 4.324 2.399 6.380 1.00 92.62 72 PHE A C 1
ATOM 560 O O . PHE A 1 72 ? 5.003 3.378 6.683 1.00 92.62 72 PHE A O 1
ATOM 567 N N . PHE A 1 73 ? 3.402 1.863 7.177 1.00 95.38 73 PHE A N 1
ATOM 568 C CA . PHE A 1 73 ? 2.916 2.512 8.378 1.00 95.38 73 PHE A CA 1
ATOM 569 C C . PHE A 1 73 ? 4.033 2.696 9.399 1.00 95.38 73 PHE A C 1
ATOM 571 O O . PHE A 1 73 ? 4.281 3.826 9.785 1.00 95.38 73 PHE A O 1
ATOM 578 N N . ASP A 1 74 ? 4.784 1.652 9.750 1.00 94.06 74 ASP A N 1
ATOM 579 C CA . ASP A 1 74 ? 5.803 1.694 10.813 1.00 94.06 74 ASP A CA 1
ATOM 580 C C . ASP A 1 74 ? 7.098 2.420 10.400 1.00 94.06 74 ASP A C 1
ATOM 582 O O . ASP A 1 74 ? 7.970 2.696 11.220 1.00 94.06 74 ASP A O 1
ATOM 586 N N . ARG A 1 75 ? 7.273 2.738 9.109 1.00 91.38 75 ARG A N 1
ATOM 587 C CA . ARG A 1 75 ? 8.498 3.382 8.592 1.00 91.38 75 ARG A CA 1
ATOM 588 C C . ARG A 1 75 ? 8.309 4.841 8.183 1.00 91.38 75 ARG A C 1
ATOM 590 O O . ARG A 1 75 ? 9.235 5.421 7.614 1.00 91.38 75 ARG A O 1
ATOM 597 N N . MET A 1 76 ? 7.149 5.425 8.457 1.00 92.25 76 MET A N 1
ATOM 598 C CA . MET A 1 76 ? 6.854 6.847 8.266 1.00 92.25 76 MET A CA 1
ATOM 599 C C . MET A 1 76 ? 6.883 7.592 9.607 1.00 92.25 76 MET A C 1
ATOM 601 O O . MET A 1 76 ? 6.787 6.975 10.669 1.00 92.25 76 MET A O 1
ATOM 605 N N . GLU A 1 77 ? 6.995 8.923 9.569 1.00 94.12 77 GLU A N 1
ATOM 606 C CA . GLU A 1 77 ? 6.640 9.736 10.741 1.00 94.12 77 GLU A CA 1
ATOM 607 C C . GLU A 1 77 ? 5.190 9.462 11.138 1.00 94.12 77 GLU A C 1
ATOM 609 O O . GLU A 1 77 ? 4.334 9.294 10.271 1.00 94.12 77 GLU A O 1
ATOM 614 N N . PHE A 1 78 ? 4.911 9.405 12.439 1.00 95.69 78 PHE A N 1
ATOM 615 C CA . PHE A 1 78 ? 3.633 8.893 12.933 1.00 95.69 78 PHE A CA 1
ATOM 616 C C . PHE A 1 78 ? 2.428 9.687 12.411 1.00 95.69 78 PHE A C 1
ATOM 618 O O . PHE A 1 78 ? 1.454 9.095 11.951 1.00 95.69 78 PHE A O 1
ATOM 625 N N . ASP A 1 79 ? 2.503 11.018 12.402 1.00 96.31 79 ASP A N 1
ATOM 626 C CA . ASP A 1 79 ? 1.421 11.865 11.887 1.00 96.31 79 ASP A CA 1
ATOM 627 C C . ASP A 1 79 ? 1.196 11.669 10.382 1.00 96.31 79 ASP A C 1
ATOM 629 O O . ASP A 1 79 ? 0.053 11.527 9.941 1.00 96.31 79 ASP A O 1
ATOM 633 N N . ASP A 1 80 ? 2.277 11.562 9.604 1.00 96.69 80 ASP A N 1
ATOM 634 C CA . ASP A 1 80 ? 2.197 11.235 8.179 1.00 96.69 80 ASP A CA 1
ATOM 635 C C . ASP A 1 80 ? 1.608 9.834 7.962 1.00 96.69 80 ASP A C 1
ATOM 637 O O . ASP A 1 80 ? 0.825 9.636 7.034 1.00 96.69 80 ASP A O 1
ATOM 641 N N . ALA A 1 81 ? 1.971 8.855 8.797 1.00 97.38 81 ALA A N 1
ATOM 642 C CA . ALA A 1 81 ? 1.488 7.479 8.710 1.00 97.38 81 ALA A CA 1
ATOM 643 C C . ALA A 1 81 ? -0.020 7.413 8.973 1.00 97.38 81 ALA A C 1
ATOM 645 O O . ALA A 1 81 ? -0.761 6.794 8.205 1.00 97.38 81 ALA A O 1
ATOM 646 N N . ARG A 1 82 ? -0.483 8.088 10.034 1.00 98.12 82 ARG A N 1
ATOM 647 C CA . ARG A 1 82 ? -1.903 8.192 10.392 1.00 98.12 82 ARG A CA 1
ATOM 648 C C . ARG A 1 82 ? -2.719 8.843 9.277 1.00 98.12 82 ARG A C 1
ATOM 650 O O . ARG A 1 82 ? -3.766 8.329 8.890 1.00 98.12 82 ARG A O 1
ATOM 657 N N . GLN A 1 83 ? -2.213 9.943 8.724 1.00 98.44 83 GLN A N 1
ATOM 658 C CA . GLN A 1 83 ? -2.863 10.624 7.609 1.00 98.44 83 GLN A CA 1
ATOM 659 C C . GLN A 1 83 ? -2.875 9.75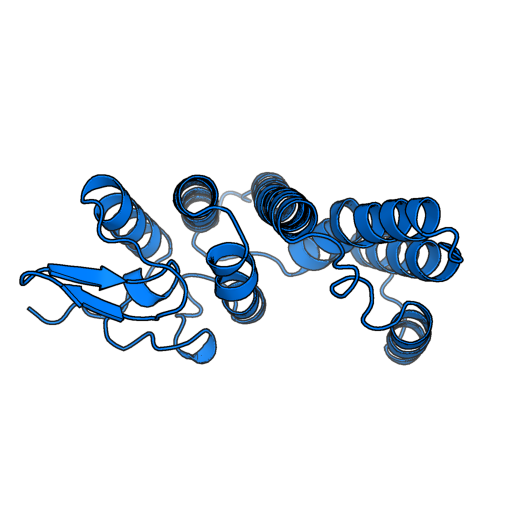7 6.343 1.00 98.44 83 GLN A C 1
ATOM 661 O O . GLN A 1 83 ? -3.896 9.651 5.665 1.00 98.44 83 GLN A O 1
ATOM 666 N N . TRP A 1 84 ? -1.763 9.084 6.039 1.00 98.44 84 TRP A N 1
ATOM 667 C CA . TRP A 1 84 ? -1.686 8.145 4.923 1.00 98.44 84 TRP A CA 1
ATOM 668 C C . TRP A 1 84 ? -2.714 7.022 5.055 1.00 98.44 84 TRP A C 1
ATOM 670 O O . TRP A 1 84 ? -3.361 6.681 4.068 1.00 98.44 84 TRP A O 1
ATOM 680 N N . GLY A 1 85 ? -2.902 6.464 6.253 1.00 98.50 85 GLY A N 1
ATOM 681 C CA . GLY A 1 85 ? -3.871 5.393 6.454 1.00 98.50 85 GLY A CA 1
ATOM 682 C C . GLY A 1 85 ? -5.315 5.843 6.219 1.00 98.50 85 GLY A C 1
ATOM 683 O O . GLY A 1 85 ? -6.075 5.079 5.629 1.00 98.50 85 GLY A O 1
ATOM 684 N N . LEU A 1 86 ? -5.679 7.089 6.560 1.00 98.31 86 LEU A N 1
ATOM 685 C CA . LEU A 1 86 ? -6.992 7.649 6.203 1.00 98.31 86 LEU A CA 1
ATOM 686 C C . LEU A 1 86 ? -7.199 7.644 4.686 1.00 98.31 86 LEU A C 1
ATOM 688 O O . LEU A 1 86 ? -8.212 7.147 4.198 1.00 98.31 86 LEU A O 1
ATOM 692 N N . GLU A 1 87 ? -6.229 8.171 3.938 1.00 98.69 87 GLU A N 1
ATOM 693 C CA . GLU A 1 87 ? -6.307 8.222 2.476 1.00 98.69 87 GLU A CA 1
ATOM 694 C C . GLU A 1 87 ? -6.322 6.820 1.860 1.00 98.69 87 GLU A C 1
ATOM 696 O O . GLU A 1 87 ? -7.099 6.536 0.951 1.00 98.69 87 GLU A O 1
ATOM 701 N N . PHE A 1 88 ? -5.492 5.924 2.383 1.00 98.75 88 PHE A N 1
ATOM 702 C CA . PHE A 1 88 ? -5.396 4.543 1.941 1.00 98.75 88 PHE A CA 1
ATOM 703 C C . PHE A 1 88 ? -6.717 3.788 2.133 1.00 98.75 88 PHE A C 1
ATOM 705 O O . PHE A 1 88 ? -7.231 3.193 1.184 1.00 98.75 88 PHE A O 1
ATOM 712 N N . TYR A 1 89 ? -7.308 3.845 3.329 1.00 98.69 89 TYR A N 1
ATOM 713 C CA . TYR A 1 89 ? -8.582 3.184 3.598 1.00 98.69 89 TYR A CA 1
ATOM 714 C C . TYR A 1 89 ? -9.757 3.840 2.866 1.00 98.69 89 TYR A C 1
ATOM 716 O O . TYR A 1 89 ? -10.687 3.130 2.482 1.00 98.69 89 TYR A O 1
ATOM 724 N N . ALA A 1 90 ? -9.715 5.151 2.605 1.00 98.69 90 ALA A N 1
ATOM 725 C CA . ALA A 1 90 ? -10.718 5.815 1.774 1.00 98.69 90 ALA A CA 1
ATOM 726 C C . ALA A 1 90 ? -10.721 5.251 0.342 1.00 98.69 90 ALA A C 1
ATOM 728 O O . ALA A 1 90 ? -11.785 4.967 -0.214 1.00 98.69 90 ALA A O 1
ATOM 729 N N . GLU A 1 91 ? -9.542 5.007 -0.238 1.00 98.62 91 GLU A N 1
ATOM 730 C CA . GLU A 1 91 ? -9.435 4.373 -1.554 1.00 98.62 91 GLU A CA 1
ATOM 731 C C . GLU A 1 91 ? -9.872 2.904 -1.535 1.00 98.62 91 GLU A C 1
ATOM 733 O O . GLU A 1 91 ? -10.561 2.459 -2.454 1.00 98.62 91 GLU A O 1
ATOM 738 N N . LEU A 1 92 ? -9.549 2.149 -0.479 1.00 98.38 92 LEU A N 1
ATOM 739 C CA . LEU A 1 92 ? -10.063 0.785 -0.322 1.00 98.38 92 LEU A CA 1
ATOM 740 C C . LEU A 1 92 ? -11.590 0.764 -0.240 1.00 98.38 92 LEU A C 1
ATOM 742 O O . LEU A 1 92 ? -12.219 -0.050 -0.918 1.00 98.38 92 LEU A O 1
ATOM 746 N N . LYS A 1 93 ? -12.191 1.678 0.534 1.00 98.31 93 LYS A N 1
ATOM 747 C CA . LYS A 1 93 ? -13.645 1.860 0.599 1.00 98.31 93 LYS A CA 1
ATOM 748 C C . LYS A 1 93 ? -14.217 2.155 -0.785 1.00 98.31 93 LYS A C 1
ATOM 750 O O . LYS A 1 93 ? -15.151 1.474 -1.201 1.00 98.31 93 LYS A O 1
ATOM 755 N N . ARG A 1 94 ? -13.641 3.114 -1.520 1.00 98.00 94 ARG A N 1
ATOM 756 C CA . ARG A 1 94 ? -14.078 3.470 -2.884 1.00 98.00 94 ARG A CA 1
ATOM 757 C C . ARG A 1 94 ? -14.044 2.269 -3.832 1.00 98.00 94 ARG A C 1
ATOM 759 O O . ARG A 1 94 ? -14.942 2.112 -4.651 1.00 98.00 94 ARG A O 1
ATOM 766 N N . LEU A 1 95 ? -13.022 1.424 -3.715 1.00 97.38 95 LEU A N 1
ATOM 767 C CA . LEU A 1 95 ? -12.851 0.220 -4.532 1.00 97.38 95 LEU A CA 1
ATOM 768 C C . LEU A 1 95 ? -13.632 -0.995 -4.003 1.00 97.38 95 LEU A C 1
ATOM 770 O O . LEU A 1 95 ? -13.559 -2.072 -4.597 1.00 97.38 95 LEU A O 1
ATOM 774 N N . GLY A 1 96 ? -14.342 -0.869 -2.878 1.00 96.88 96 GLY A N 1
ATOM 775 C CA . GLY A 1 96 ? -14.995 -1.994 -2.206 1.00 96.88 96 GLY A CA 1
ATOM 776 C C . GLY A 1 96 ? -14.024 -3.129 -1.861 1.00 96.88 96 GLY A C 1
ATOM 777 O O . GLY A 1 96 ? -14.383 -4.294 -1.996 1.00 96.88 96 GLY A O 1
ATOM 778 N N . GLY A 1 97 ? -12.769 -2.797 -1.537 1.00 96.00 97 GLY A N 1
ATOM 779 C CA . GLY A 1 97 ? -11.683 -3.746 -1.257 1.00 96.00 97 GLY A CA 1
ATOM 780 C C . GLY A 1 97 ? -11.109 -4.470 -2.483 1.00 96.00 97 GLY A C 1
ATOM 781 O O . GLY A 1 97 ? -10.098 -5.170 -2.383 1.00 96.00 97 GLY A O 1
ATOM 782 N N . LYS A 1 98 ? -11.692 -4.271 -3.672 1.00 95.88 98 LYS A N 1
ATOM 783 C CA . LYS A 1 98 ? -11.309 -4.951 -4.918 1.00 95.88 98 LYS A CA 1
ATOM 784 C C . LYS A 1 98 ? -10.163 -4.225 -5.615 1.00 95.88 98 LYS A C 1
ATOM 786 O O . LYS A 1 98 ? -10.340 -3.613 -6.665 1.00 95.88 98 LYS A O 1
ATOM 791 N N . VAL A 1 99 ? -8.970 -4.305 -5.034 1.00 96.44 99 VAL A N 1
ATOM 792 C CA . VAL A 1 99 ? -7.759 -3.729 -5.634 1.00 96.44 99 VAL A CA 1
ATOM 793 C C . VAL A 1 99 ? -7.225 -4.662 -6.731 1.00 96.44 99 VAL A C 1
ATOM 795 O O . VAL A 1 99 ? -6.819 -5.789 -6.417 1.00 96.44 99 VAL A O 1
ATOM 798 N N . PRO A 1 100 ? -7.189 -4.236 -8.007 1.00 94.75 100 PRO A N 1
ATOM 799 C CA . PRO A 1 100 ? -6.678 -5.083 -9.072 1.00 94.75 100 PRO A CA 1
ATOM 800 C C . PRO A 1 100 ? -5.156 -5.252 -8.965 1.00 94.75 100 PRO A C 1
ATOM 802 O O . PRO A 1 100 ? -4.439 -4.415 -8.418 1.00 94.75 100 PRO A O 1
ATOM 805 N N . PHE A 1 101 ? -4.642 -6.367 -9.487 1.00 91.06 101 PHE A N 1
ATOM 806 C CA . PHE A 1 101 ? -3.215 -6.685 -9.369 1.00 91.06 101 PHE A CA 1
ATOM 807 C C . PHE A 1 101 ? -2.321 -5.742 -10.190 1.00 91.06 101 PHE A C 1
ATOM 809 O O . PHE A 1 101 ? -1.142 -5.618 -9.894 1.00 91.06 101 PHE A O 1
ATOM 816 N N . ASP A 1 102 ? -2.852 -5.055 -11.203 1.00 93.69 102 ASP A N 1
ATOM 817 C CA . ASP A 1 102 ? -2.092 -4.095 -12.014 1.00 93.69 102 ASP A CA 1
ATOM 818 C C . ASP A 1 102 ? -1.587 -2.880 -11.215 1.00 93.69 102 ASP A C 1
ATOM 820 O O . ASP A 1 102 ? -0.550 -2.313 -11.563 1.00 93.69 102 ASP A O 1
ATOM 824 N N . VAL A 1 103 ? -2.236 -2.549 -10.093 1.00 95.88 103 VAL A N 1
ATOM 825 C CA . VAL A 1 103 ? -1.791 -1.530 -9.134 1.00 95.88 103 VAL A CA 1
ATOM 826 C C . VAL A 1 103 ? -0.358 -1.795 -8.684 1.00 95.88 103 VAL A C 1
ATOM 828 O O . VAL A 1 103 ? 0.432 -0.857 -8.613 1.00 95.88 103 VAL A O 1
ATOM 831 N N . ILE A 1 104 ? 0.023 -3.060 -8.455 1.00 92.00 104 ILE A N 1
ATOM 832 C CA . ILE A 1 104 ? 1.394 -3.389 -8.043 1.00 92.00 104 ILE A CA 1
ATOM 833 C C . ILE A 1 104 ? 2.398 -3.091 -9.161 1.00 92.00 104 ILE A C 1
ATOM 835 O O . ILE A 1 104 ? 3.483 -2.577 -8.898 1.00 92.00 104 ILE A O 1
ATOM 839 N N . TYR A 1 105 ? 2.037 -3.364 -10.418 1.00 92.56 105 TYR A N 1
ATOM 840 C CA . TYR A 1 105 ? 2.909 -3.088 -11.555 1.00 92.56 105 TYR A CA 1
ATOM 841 C C . TYR A 1 105 ? 3.072 -1.584 -11.766 1.00 92.56 105 TYR A C 1
ATOM 843 O O . TYR A 1 105 ? 4.193 -1.130 -11.978 1.00 92.56 105 TYR A O 1
ATOM 851 N N . ARG A 1 106 ? 1.987 -0.813 -11.637 1.00 95.81 106 ARG A N 1
ATOM 852 C CA . ARG A 1 106 ? 2.018 0.654 -11.709 1.00 95.81 106 ARG A CA 1
ATOM 853 C C . ARG A 1 106 ? 2.861 1.256 -10.608 1.00 95.81 106 ARG A C 1
ATOM 855 O O . ARG A 1 106 ? 3.787 2.008 -10.890 1.00 95.81 106 ARG A O 1
ATOM 862 N N . TRP A 1 107 ? 2.621 0.835 -9.374 1.00 95.38 107 TRP A N 1
ATOM 863 C CA . TRP A 1 107 ? 3.376 1.324 -8.236 1.00 95.38 107 TRP A CA 1
ATOM 864 C C . TRP A 1 107 ? 4.875 1.042 -8.372 1.00 95.38 107 TRP A C 1
ATOM 866 O O . TRP A 1 107 ? 5.702 1.928 -8.140 1.00 95.38 107 TRP A O 1
ATOM 876 N N . HIS A 1 108 ? 5.241 -0.159 -8.826 1.00 92.31 108 HIS A N 1
ATOM 877 C CA . HIS A 1 108 ? 6.641 -0.467 -9.080 1.00 92.31 108 HIS A CA 1
ATOM 878 C C . HIS A 1 108 ? 7.242 0.355 -10.221 1.00 92.31 108 HIS A C 1
ATOM 880 O O . HIS A 1 108 ? 8.344 0.870 -10.050 1.00 92.31 108 HIS A O 1
ATOM 886 N N . ALA A 1 109 ? 6.542 0.481 -11.352 1.00 93.94 109 ALA A N 1
ATOM 887 C CA . ALA A 1 109 ? 7.024 1.211 -12.521 1.00 93.94 109 ALA A CA 1
ATOM 888 C C . ALA A 1 109 ? 7.205 2.710 -12.251 1.00 93.94 109 ALA A C 1
ATOM 890 O O . ALA A 1 109 ? 8.202 3.298 -12.673 1.00 93.94 109 ALA A O 1
ATOM 891 N N . ASP A 1 110 ? 6.248 3.327 -11.563 1.00 95.31 110 ASP A N 1
ATOM 892 C CA . ASP A 1 110 ? 6.165 4.784 -11.482 1.00 95.31 110 ASP A CA 1
ATOM 893 C C . ASP A 1 110 ? 6.803 5.334 -10.202 1.00 95.31 110 ASP A C 1
ATOM 895 O O . ASP A 1 110 ? 7.367 6.431 -10.225 1.00 95.31 110 ASP A O 1
ATOM 899 N N . HIS A 1 111 ? 6.824 4.555 -9.114 1.00 93.38 111 HIS A N 1
ATOM 900 C CA . HIS A 1 111 ? 7.347 5.010 -7.822 1.00 93.38 111 HIS A CA 1
ATOM 901 C C . HIS A 1 111 ? 8.583 4.238 -7.363 1.00 93.38 111 HIS A C 1
ATOM 903 O O . HIS A 1 111 ? 9.614 4.857 -7.100 1.00 93.38 111 HIS A O 1
ATOM 909 N N . VAL A 1 112 ? 8.514 2.905 -7.274 1.00 90.38 112 VAL A N 1
ATOM 910 C CA . VAL A 1 112 ? 9.602 2.112 -6.667 1.00 90.38 112 VAL A CA 1
ATOM 911 C C . VAL A 1 112 ? 10.874 2.181 -7.501 1.00 90.38 112 VAL A C 1
ATOM 913 O O . VAL A 1 112 ? 11.926 2.551 -6.987 1.00 90.38 112 VAL A O 1
ATOM 916 N N . THR A 1 113 ? 10.801 1.846 -8.791 1.00 90.12 113 THR A N 1
ATOM 917 C CA . THR A 1 113 ? 11.994 1.852 -9.646 1.00 90.12 113 THR A CA 1
ATOM 918 C C . THR A 1 113 ? 12.493 3.265 -9.904 1.00 90.12 113 THR A C 1
ATOM 920 O O . THR A 1 113 ? 13.696 3.459 -10.008 1.00 90.12 113 THR A O 1
ATOM 923 N N . THR A 1 114 ? 11.595 4.254 -9.962 1.00 91.88 114 THR A N 1
ATOM 924 C CA . THR A 1 114 ? 11.965 5.673 -10.072 1.00 91.88 114 THR A CA 1
ATOM 925 C C . THR A 1 114 ? 12.829 6.095 -8.888 1.00 91.88 114 THR A C 1
ATOM 927 O O . THR A 1 114 ? 13.928 6.603 -9.085 1.00 91.88 114 THR A O 1
ATOM 930 N N . LEU A 1 115 ? 12.388 5.797 -7.661 1.00 90.44 115 LEU A N 1
ATOM 931 C CA . LEU A 1 115 ? 13.177 6.080 -6.468 1.00 90.44 115 LEU A CA 1
ATOM 932 C C . LEU A 1 115 ? 14.497 5.293 -6.461 1.00 90.44 115 LEU A C 1
ATOM 934 O O . LEU A 1 115 ? 15.536 5.854 -6.140 1.00 90.44 115 LEU A O 1
ATOM 938 N N . ALA A 1 116 ? 14.483 4.013 -6.833 1.00 87.69 116 ALA A N 1
ATOM 939 C CA . ALA A 1 116 ? 15.699 3.199 -6.860 1.00 87.69 116 ALA A CA 1
ATOM 940 C C . ALA A 1 116 ? 16.747 3.721 -7.867 1.00 87.69 116 ALA A C 1
ATOM 942 O O . ALA A 1 116 ? 17.945 3.688 -7.583 1.00 87.69 116 ALA A O 1
ATOM 943 N N . ILE A 1 117 ? 16.306 4.251 -9.016 1.00 89.56 117 ILE A N 1
ATOM 944 C CA . ILE A 1 117 ? 17.173 4.916 -10.003 1.00 89.56 117 ILE A CA 1
ATOM 945 C C . ILE A 1 117 ? 17.801 6.170 -9.394 1.00 89.56 117 ILE A C 1
ATOM 947 O O . ILE A 1 117 ? 19.023 6.289 -9.407 1.00 89.56 117 ILE A O 1
ATOM 951 N N . GLU A 1 118 ? 16.987 7.060 -8.820 1.00 89.56 118 GLU A N 1
ATOM 952 C CA . GLU A 1 118 ? 17.468 8.298 -8.191 1.00 89.56 118 GLU A CA 1
ATOM 953 C C . GLU A 1 118 ? 18.499 8.001 -7.096 1.00 89.56 118 GLU A C 1
ATOM 955 O O . GLU A 1 118 ? 19.575 8.590 -7.064 1.00 89.56 118 GLU A O 1
ATOM 960 N N . VAL A 1 119 ? 18.213 7.027 -6.230 1.00 86.62 119 VAL A N 1
ATOM 961 C CA . VAL A 1 119 ? 19.116 6.659 -5.137 1.00 86.62 119 VAL A CA 1
ATOM 962 C C . VAL A 1 119 ? 20.398 5.998 -5.646 1.00 86.62 119 VAL A C 1
ATOM 964 O O . VAL A 1 119 ? 21.476 6.263 -5.108 1.00 86.62 119 VAL A O 1
ATOM 967 N N . SER A 1 120 ? 20.320 5.183 -6.698 1.00 86.94 120 SER A N 1
ATOM 968 C CA . SER A 1 120 ? 21.513 4.632 -7.350 1.00 86.94 120 SER A CA 1
ATOM 969 C C . SER A 1 120 ? 22.394 5.739 -7.922 1.00 86.94 120 SER A C 1
ATOM 971 O O . SER A 1 120 ? 23.607 5.723 -7.711 1.00 86.94 120 SER A O 1
ATOM 973 N N . GLU A 1 121 ? 21.794 6.733 -8.576 1.00 89.56 121 GLU A N 1
ATOM 974 C CA . GLU A 1 121 ? 22.496 7.892 -9.132 1.00 89.56 121 GLU A CA 1
ATOM 975 C C . GLU A 1 121 ? 23.136 8.749 -8.025 1.00 89.56 121 GLU A C 1
ATOM 977 O O . GLU A 1 121 ? 24.332 9.043 -8.097 1.00 89.56 121 GLU A O 1
ATOM 982 N N . GLU A 1 122 ? 22.399 9.058 -6.950 1.00 86.75 122 GLU A N 1
ATOM 983 C CA . GLU A 1 122 ? 22.913 9.744 -5.750 1.00 86.75 122 GLU A CA 1
ATOM 984 C C . GLU A 1 122 ? 24.125 9.014 -5.149 1.00 86.75 122 GLU A C 1
ATOM 986 O O . GLU A 1 122 ? 25.125 9.632 -4.771 1.00 86.75 122 GLU A O 1
ATOM 991 N N . ARG A 1 123 ? 24.057 7.678 -5.090 1.00 86.00 123 ARG A N 1
ATOM 992 C CA . ARG A 1 123 ? 25.109 6.806 -4.546 1.00 86.00 123 ARG A CA 1
ATOM 993 C C . ARG A 1 123 ? 26.216 6.476 -5.546 1.00 86.00 123 ARG A C 1
ATOM 995 O O . ARG A 1 123 ? 27.134 5.738 -5.186 1.00 86.00 123 ARG A O 1
ATOM 1002 N N . LYS A 1 124 ? 26.160 7.006 -6.773 1.00 90.19 124 LYS A N 1
ATOM 1003 C CA . LYS A 1 124 ? 27.105 6.707 -7.866 1.00 90.19 124 LYS A CA 1
ATOM 1004 C C . LYS A 1 124 ? 27.222 5.202 -8.165 1.00 90.19 124 LYS A C 1
ATOM 1006 O O . LYS A 1 124 ? 28.303 4.710 -8.489 1.00 90.19 124 LYS A O 1
ATOM 1011 N N . ARG A 1 125 ? 26.115 4.471 -8.022 1.00 87.12 125 ARG A N 1
ATOM 1012 C CA . ARG A 1 125 ? 25.944 3.071 -8.437 1.00 87.12 125 ARG A CA 1
ATOM 1013 C C . ARG A 1 125 ? 25.334 3.018 -9.838 1.00 87.12 125 ARG A C 1
ATOM 1015 O O . ARG A 1 125 ? 24.863 4.033 -10.341 1.00 87.12 125 ARG A O 1
ATOM 1022 N N . ASP A 1 126 ? 25.352 1.845 -10.466 1.00 89.81 126 ASP A N 1
ATOM 1023 C CA . ASP A 1 126 ? 24.728 1.641 -11.777 1.00 89.81 126 ASP A CA 1
ATOM 1024 C C . ASP A 1 126 ? 23.188 1.571 -11.653 1.00 89.81 126 ASP A C 1
ATOM 1026 O O . ASP A 1 126 ? 22.684 0.632 -11.036 1.00 89.81 126 ASP A O 1
ATOM 1030 N N . PRO A 1 127 ? 22.422 2.522 -12.226 1.00 89.75 127 PRO A N 1
ATOM 1031 C CA . PRO A 1 127 ? 20.957 2.502 -12.193 1.00 89.75 127 PRO A CA 1
ATOM 1032 C C . PRO A 1 127 ? 20.322 1.585 -13.255 1.00 89.75 127 PRO A C 1
ATOM 1034 O O . PRO A 1 127 ? 19.100 1.407 -13.265 1.00 89.75 127 PRO A O 1
ATOM 1037 N N . GLU A 1 128 ? 21.103 1.027 -14.184 1.00 93.88 128 GLU A N 1
ATOM 1038 C CA . GLU A 1 128 ? 20.588 0.246 -15.313 1.00 93.88 128 GLU A CA 1
ATOM 1039 C C . GLU A 1 128 ? 19.733 -0.972 -14.907 1.00 93.88 128 GLU A C 1
ATOM 1041 O O . GLU A 1 128 ? 18.680 -1.187 -15.522 1.00 93.88 128 GLU A O 1
ATOM 1046 N N . PRO A 1 129 ? 20.074 -1.744 -13.856 1.00 90.25 129 PRO A N 1
ATOM 1047 C CA . PRO A 1 129 ? 19.210 -2.824 -13.386 1.00 90.25 129 PRO A CA 1
ATOM 1048 C C . PRO A 1 129 ? 17.795 -2.354 -13.007 1.00 90.25 129 PRO A C 1
ATOM 1050 O O . PRO A 1 129 ? 16.804 -3.006 -13.351 1.00 90.25 129 PRO A O 1
ATOM 1053 N N . HIS A 1 130 ? 17.669 -1.182 -12.378 1.00 89.44 130 HIS A N 1
ATOM 1054 C CA . HIS A 1 130 ? 16.371 -0.609 -12.019 1.00 89.44 130 HIS A CA 1
ATOM 1055 C C . HIS A 1 130 ? 15.602 -0.085 -13.237 1.00 89.44 130 HIS A C 1
ATOM 1057 O O . HIS A 1 130 ? 14.378 -0.215 -13.278 1.00 89.44 130 HIS A O 1
ATOM 1063 N N . ARG A 1 131 ? 16.288 0.436 -14.265 1.00 94.31 131 ARG A N 1
ATOM 1064 C CA . ARG A 1 131 ? 15.653 0.827 -15.540 1.00 94.31 131 ARG A CA 1
ATOM 1065 C C . ARG A 1 131 ? 15.080 -0.378 -16.286 1.00 94.31 131 ARG A C 1
ATOM 1067 O O . ARG A 1 131 ? 13.962 -0.310 -16.802 1.00 94.31 131 ARG A O 1
ATOM 1074 N N . LYS A 1 132 ? 15.792 -1.509 -16.284 1.00 93.75 132 LYS A N 1
ATOM 1075 C CA . LYS A 1 132 ? 15.289 -2.777 -16.841 1.00 93.75 132 LYS A CA 1
ATOM 1076 C C . LYS A 1 132 ? 14.064 -3.276 -16.083 1.00 93.75 132 LYS A C 1
ATOM 1078 O O . LYS A 1 132 ? 13.064 -3.624 -16.710 1.00 93.75 132 LYS A O 1
ATOM 1083 N N . LEU A 1 133 ? 14.109 -3.249 -14.749 1.00 91.94 133 LEU A N 1
ATOM 1084 C CA . LEU A 1 133 ? 12.965 -3.620 -13.916 1.00 91.94 133 LEU A CA 1
ATOM 1085 C C . LEU A 1 133 ? 11.759 -2.696 -14.158 1.00 91.94 133 LEU A C 1
ATOM 1087 O O . LEU A 1 133 ? 10.646 -3.186 -14.339 1.00 91.94 133 LEU A O 1
ATOM 1091 N N . GLN A 1 134 ? 11.974 -1.381 -14.259 1.00 94.00 134 GLN A N 1
ATOM 1092 C CA . GLN A 1 134 ? 10.925 -0.413 -14.599 1.00 94.00 134 GLN A CA 1
ATOM 1093 C C . GLN A 1 134 ? 10.251 -0.757 -15.933 1.00 94.00 134 GLN A C 1
ATOM 1095 O O . GLN A 1 134 ? 9.023 -0.792 -16.028 1.00 94.00 134 GLN A O 1
ATOM 1100 N N . SER A 1 135 ? 11.054 -1.032 -16.965 1.00 95.69 135 SER A N 1
ATOM 1101 C CA . SER A 1 135 ? 10.560 -1.426 -18.286 1.00 95.69 135 SER A CA 1
ATOM 1102 C C . SER A 1 135 ? 9.714 -2.702 -18.219 1.00 95.69 135 SER A C 1
ATOM 1104 O O . SER A 1 135 ? 8.639 -2.766 -18.815 1.00 95.69 135 SER A O 1
ATOM 1106 N N . LEU A 1 136 ? 10.137 -3.688 -17.425 1.00 94.56 136 LEU A N 1
ATOM 1107 C CA . LEU A 1 136 ? 9.416 -4.947 -17.241 1.00 94.56 136 LEU A CA 1
ATOM 1108 C C . LEU A 1 136 ? 8.031 -4.747 -16.603 1.00 94.56 136 LEU A C 1
ATOM 1110 O O . LEU A 1 136 ? 7.043 -5.318 -17.067 1.00 94.56 136 LEU A O 1
ATOM 1114 N N . HIS A 1 137 ? 7.934 -3.883 -15.588 1.00 94.44 137 HIS A N 1
ATOM 1115 C CA . HIS A 1 137 ? 6.653 -3.506 -14.987 1.00 94.44 137 HIS A CA 1
ATOM 1116 C C . HIS A 1 137 ? 5.742 -2.753 -15.969 1.00 94.44 137 HIS A C 1
ATOM 1118 O O . HIS A 1 137 ? 4.551 -3.060 -16.050 1.00 94.44 137 HIS A O 1
ATOM 1124 N N . ARG A 1 138 ? 6.289 -1.826 -16.771 1.00 95.88 138 ARG A N 1
ATOM 1125 C CA . ARG A 1 138 ? 5.524 -1.115 -17.814 1.00 95.88 138 ARG A CA 1
ATOM 1126 C C . ARG A 1 138 ? 5.007 -2.052 -18.906 1.00 95.88 138 ARG A C 1
ATOM 1128 O O . ARG A 1 138 ? 3.860 -1.915 -19.324 1.00 95.88 138 ARG A O 1
ATOM 1135 N N . ARG A 1 139 ? 5.807 -3.033 -19.334 1.00 95.50 139 ARG A N 1
ATOM 1136 C CA . ARG A 1 139 ? 5.368 -4.077 -20.278 1.00 95.50 139 ARG A CA 1
ATOM 1137 C C . ARG A 1 139 ? 4.203 -4.887 -19.713 1.00 95.50 139 ARG A C 1
ATOM 1139 O O . ARG A 1 139 ? 3.186 -5.039 -20.385 1.00 95.50 139 ARG A O 1
ATOM 1146 N N . ALA A 1 140 ? 4.296 -5.308 -18.451 1.00 93.12 140 ALA A N 1
ATOM 1147 C CA . ALA A 1 140 ? 3.226 -6.060 -17.798 1.00 93.12 140 ALA A CA 1
ATOM 1148 C C . ALA A 1 140 ? 1.915 -5.268 -17.670 1.00 93.12 140 ALA A C 1
ATOM 1150 O O . ALA A 1 140 ? 0.842 -5.856 -17.824 1.00 93.12 140 ALA A O 1
ATOM 1151 N N . LEU A 1 141 ? 1.991 -3.950 -17.442 1.00 92.38 141 LEU A N 1
ATOM 1152 C CA . LEU A 1 141 ? 0.831 -3.050 -17.488 1.00 92.38 141 LEU A CA 1
ATOM 1153 C C . LEU A 1 141 ? 0.203 -2.955 -18.879 1.00 92.38 141 LEU A C 1
ATOM 1155 O O . LEU A 1 141 ? -1.016 -2.902 -18.993 1.00 92.38 141 LEU A O 1
ATOM 1159 N N . ALA A 1 142 ? 1.021 -2.964 -19.931 1.00 93.62 142 ALA A N 1
ATOM 1160 C CA . ALA A 1 142 ? 0.559 -2.967 -21.317 1.00 93.62 142 ALA A CA 1
ATOM 1161 C C . ALA A 1 142 ? 0.012 -4.336 -21.778 1.00 93.62 142 ALA A C 1
ATOM 1163 O O . ALA A 1 142 ? -0.362 -4.490 -22.938 1.00 93.62 142 ALA A O 1
ATOM 1164 N N . GLY A 1 143 ? -0.030 -5.338 -20.891 1.00 92.44 143 GLY A N 1
ATOM 1165 C CA . GLY A 1 143 ? -0.489 -6.695 -21.195 1.00 92.44 143 GLY A CA 1
ATOM 1166 C C . GLY A 1 143 ? 0.598 -7.631 -21.733 1.00 92.44 143 GLY A C 1
ATOM 1167 O O . GLY A 1 143 ? 0.340 -8.825 -21.875 1.00 92.44 143 GLY A O 1
ATOM 1168 N N . ASP A 1 144 ? 1.820 -7.141 -21.961 1.00 93.19 144 ASP A N 1
ATOM 1169 C CA . ASP A 1 144 ? 2.975 -7.957 -22.344 1.00 93.19 144 ASP A CA 1
ATOM 1170 C C . ASP A 1 144 ? 3.673 -8.505 -21.093 1.00 93.19 144 ASP A C 1
ATOM 1172 O O . ASP A 1 144 ? 4.590 -7.905 -20.522 1.00 93.19 144 ASP A O 1
ATOM 1176 N N . ARG A 1 145 ? 3.191 -9.654 -20.615 1.00 89.31 145 ARG A N 1
ATOM 1177 C CA . ARG A 1 145 ? 3.769 -10.320 -19.446 1.00 89.31 145 ARG A CA 1
ATOM 1178 C C . ARG A 1 145 ? 4.919 -11.225 -19.865 1.00 89.31 145 ARG A C 1
ATOM 1180 O O . ARG A 1 145 ? 4.707 -12.324 -20.373 1.00 89.31 145 ARG A O 1
ATOM 1187 N N . ALA A 1 146 ? 6.129 -10.776 -19.553 1.00 90.31 146 ALA A N 1
ATOM 1188 C CA . ALA A 1 146 ? 7.338 -11.573 -19.691 1.00 90.31 146 ALA A CA 1
ATOM 1189 C C . ALA A 1 146 ? 7.258 -12.914 -18.923 1.00 90.31 146 ALA A C 1
ATOM 1191 O O . ALA A 1 146 ? 6.612 -12.982 -17.867 1.00 90.31 146 ALA A O 1
ATOM 1192 N N . PRO A 1 147 ? 7.946 -13.972 -19.395 1.00 93.56 147 PRO A N 1
ATOM 1193 C CA . PRO A 1 147 ? 8.058 -15.240 -18.679 1.00 93.56 147 PRO A CA 1
ATOM 1194 C C . PRO A 1 147 ? 8.676 -15.084 -17.284 1.00 93.56 147 PRO A C 1
ATOM 1196 O O . PRO A 1 147 ? 9.512 -14.212 -17.045 1.00 93.56 147 PRO A O 1
ATOM 1199 N N . VAL A 1 148 ? 8.330 -15.992 -16.366 1.00 89.88 148 VAL A N 1
ATOM 1200 C CA . VAL A 1 148 ? 8.821 -15.989 -14.971 1.00 89.88 148 VAL A CA 1
ATOM 1201 C C . VAL A 1 148 ? 10.348 -15.941 -14.884 1.00 89.88 148 VAL A C 1
ATOM 1203 O O . VAL A 1 148 ? 10.892 -15.304 -13.986 1.00 89.88 148 VAL A O 1
ATOM 1206 N N . GLU A 1 149 ? 11.057 -16.575 -15.815 1.00 93.12 149 GLU A N 1
ATOM 1207 C CA . GLU A 1 149 ? 12.520 -16.627 -15.756 1.00 93.12 149 GLU A CA 1
ATOM 1208 C C . GLU A 1 149 ? 13.189 -15.305 -16.127 1.00 93.12 149 GLU A C 1
ATOM 1210 O O . GLU A 1 149 ? 14.226 -14.967 -15.553 1.00 93.12 149 GLU A O 1
ATOM 1215 N N . GLU A 1 150 ? 12.554 -14.515 -16.993 1.00 91.94 150 GLU A N 1
ATOM 1216 C CA . GLU A 1 150 ? 12.975 -13.144 -17.283 1.00 91.94 150 GLU A CA 1
ATOM 1217 C C . GLU A 1 150 ? 12.763 -12.253 -16.052 1.00 91.94 150 GLU A C 1
ATOM 1219 O O . GLU A 1 150 ? 13.681 -11.544 -15.638 1.00 91.94 150 GLU A O 1
ATOM 1224 N 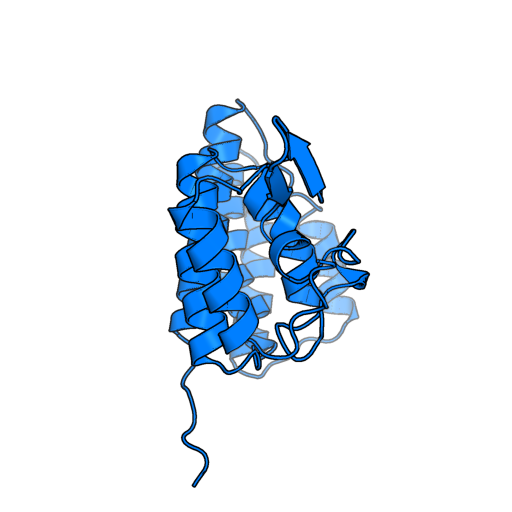N . TRP A 1 151 ? 11.607 -12.382 -15.386 1.00 89.69 151 TRP A N 1
ATOM 1225 C CA . TRP A 1 151 ? 11.351 -11.719 -14.102 1.00 89.69 151 TRP A CA 1
ATOM 1226 C C . TRP A 1 151 ? 12.406 -12.064 -13.059 1.00 89.69 151 TRP A C 1
ATOM 1228 O O . TRP A 1 151 ? 12.968 -11.170 -12.432 1.00 89.69 151 TRP A O 1
ATOM 1238 N N . ARG A 1 152 ? 12.708 -13.352 -12.876 1.00 88.44 152 ARG A N 1
ATOM 1239 C CA . ARG A 1 152 ? 13.707 -13.788 -11.896 1.00 88.44 152 ARG A CA 1
ATOM 1240 C C . ARG A 1 152 ? 15.104 -13.274 -12.227 1.00 88.44 152 ARG A C 1
ATOM 1242 O O . ARG A 1 152 ? 15.835 -12.942 -11.302 1.00 88.44 152 ARG A O 1
ATOM 1249 N N . ALA A 1 153 ? 15.491 -13.233 -13.501 1.00 89.00 153 ALA A N 1
ATOM 1250 C CA . ALA A 1 153 ? 16.785 -12.693 -13.908 1.00 89.00 153 ALA A CA 1
ATOM 1251 C C . ALA A 1 153 ? 16.891 -11.199 -13.583 1.00 89.00 153 ALA A C 1
ATOM 1253 O O . ALA A 1 153 ? 17.794 -10.801 -12.855 1.00 89.00 153 ALA A O 1
ATOM 1254 N N . ILE A 1 154 ? 15.912 -10.402 -14.018 1.00 87.31 154 ILE A N 1
ATOM 1255 C CA . ILE A 1 154 ? 15.920 -8.950 -13.812 1.00 87.31 154 ILE A CA 1
ATOM 1256 C C . ILE A 1 154 ? 15.801 -8.589 -12.323 1.00 87.31 154 ILE A C 1
ATOM 1258 O O . ILE A 1 154 ? 16.489 -7.683 -11.865 1.00 87.31 154 ILE A O 1
ATOM 1262 N N . LEU A 1 155 ? 14.990 -9.312 -11.543 1.00 84.88 155 LEU A N 1
ATOM 1263 C CA . LEU A 1 155 ? 14.878 -9.094 -10.094 1.00 84.88 155 LEU A CA 1
ATOM 1264 C C . LEU A 1 155 ? 16.169 -9.432 -9.338 1.00 84.88 155 LEU A C 1
ATOM 1266 O O . LEU A 1 155 ? 16.476 -8.773 -8.351 1.00 84.88 155 LEU A O 1
ATOM 1270 N N . ARG A 1 156 ? 16.924 -10.451 -9.774 1.00 83.94 156 ARG A N 1
ATOM 1271 C CA . ARG A 1 156 ? 18.239 -10.748 -9.184 1.00 83.94 156 ARG A CA 1
ATOM 1272 C C . ARG A 1 156 ? 19.239 -9.636 -9.482 1.00 83.94 156 ARG A C 1
ATOM 1274 O O . ARG A 1 156 ? 19.954 -9.227 -8.573 1.00 83.94 156 ARG A O 1
ATOM 1281 N N . ASP A 1 157 ? 19.257 -9.145 -10.718 1.00 79.81 157 ASP A N 1
ATOM 1282 C CA . ASP A 1 157 ? 20.199 -8.114 -11.164 1.00 79.81 157 ASP A CA 1
ATOM 1283 C C . ASP A 1 157 ? 19.899 -6.745 -10.542 1.00 79.81 157 ASP A C 1
ATOM 1285 O O . ASP A 1 157 ? 20.819 -6.018 -10.181 1.00 79.81 157 ASP A O 1
ATOM 1289 N N . ALA A 1 158 ? 18.619 -6.403 -10.369 1.00 72.44 158 ALA A N 1
ATOM 1290 C CA . ALA A 1 158 ? 18.191 -5.185 -9.678 1.00 72.44 158 ALA A CA 1
ATOM 1291 C C . ALA A 1 158 ? 18.483 -5.202 -8.168 1.00 72.44 158 ALA A C 1
ATOM 1293 O O . ALA A 1 158 ? 18.242 -4.204 -7.489 1.00 72.44 158 ALA A O 1
ATOM 1294 N N . GLY A 1 159 ? 18.982 -6.329 -7.646 1.00 61.41 159 GLY A N 1
ATOM 1295 C CA . GLY A 1 159 ? 19.138 -6.577 -6.223 1.00 61.41 159 GLY A CA 1
ATOM 1296 C C . GLY A 1 159 ? 17.797 -6.572 -5.481 1.00 61.41 159 GLY A C 1
ATOM 1297 O O . GLY A 1 159 ? 16.749 -6.175 -5.989 1.00 61.41 159 GLY A O 1
ATOM 1298 N N . ALA A 1 160 ? 17.829 -6.932 -4.200 1.00 50.25 160 ALA A N 1
ATOM 1299 C CA . ALA A 1 160 ? 16.741 -6.589 -3.279 1.00 50.25 160 ALA A CA 1
ATOM 1300 C C . ALA A 1 160 ? 16.707 -5.067 -2.957 1.00 50.25 160 ALA A C 1
ATOM 1302 O O . ALA A 1 160 ? 15.987 -4.634 -2.055 1.00 50.25 160 ALA A O 1
ATOM 1303 N N . ASP A 1 161 ? 17.479 -4.258 -3.695 1.00 46.09 161 ASP A N 1
ATOM 1304 C CA . ASP A 1 161 ? 17.800 -2.855 -3.424 1.00 46.09 161 ASP A CA 1
ATOM 1305 C C . ASP A 1 161 ? 16.688 -1.877 -3.796 1.00 46.09 161 ASP A C 1
ATOM 1307 O O . ASP A 1 161 ? 16.686 -0.754 -3.297 1.00 46.09 161 ASP A O 1
ATOM 1311 N N . ALA A 1 162 ? 15.654 -2.321 -4.523 1.00 48.47 162 ALA A N 1
ATOM 1312 C CA . ALA A 1 162 ? 14.424 -1.539 -4.678 1.00 48.47 162 ALA A CA 1
ATOM 1313 C C . ALA A 1 162 ? 13.828 -1.101 -3.318 1.00 48.47 162 ALA A C 1
ATOM 1315 O O . ALA A 1 162 ? 13.134 -0.089 -3.242 1.00 48.47 162 ALA A O 1
ATOM 1316 N N . TYR A 1 163 ? 14.131 -1.838 -2.240 1.00 52.06 163 TYR A N 1
ATOM 1317 C CA . TYR A 1 163 ? 13.701 -1.538 -0.873 1.00 52.06 163 TYR A CA 1
ATOM 1318 C C . TYR A 1 163 ? 14.836 -1.233 0.116 1.00 52.06 163 TYR A C 1
ATOM 1320 O O . TYR A 1 163 ? 14.540 -0.847 1.252 1.00 52.06 163 TYR A O 1
ATOM 1328 N N . ALA A 1 164 ? 16.104 -1.442 -0.258 1.00 46.41 164 ALA A N 1
ATOM 1329 C CA . ALA A 1 164 ? 17.209 -1.547 0.703 1.00 46.41 164 ALA A CA 1
ATOM 1330 C C . ALA A 1 164 ? 18.166 -0.345 0.758 1.00 46.41 164 ALA A C 1
ATOM 1332 O O . ALA A 1 164 ? 19.078 -0.342 1.585 1.00 46.41 164 ALA A O 1
ATOM 1333 N N . ASP A 1 165 ? 17.944 0.723 -0.007 1.00 45.44 165 ASP A N 1
ATOM 1334 C CA . ASP A 1 165 ? 18.831 1.883 0.075 1.00 45.44 165 ASP A CA 1
ATOM 1335 C C . ASP A 1 165 ? 18.416 2.893 1.160 1.00 45.44 165 ASP A C 1
ATOM 1337 O O . ASP A 1 165 ? 17.805 3.938 0.918 1.00 45.44 165 ASP A O 1
ATOM 1341 N N . ALA A 1 166 ? 18.808 2.567 2.394 1.00 35.53 166 ALA A N 1
ATOM 1342 C CA . ALA A 1 166 ? 18.767 3.441 3.563 1.00 35.53 166 ALA A CA 1
ATOM 1343 C C . ALA A 1 166 ? 20.123 4.141 3.771 1.00 35.53 166 ALA A C 1
ATOM 1345 O O . ALA A 1 166 ? 21.159 3.477 3.806 1.00 35.53 166 ALA A O 1
ATOM 1346 N N . ASP A 1 167 ? 20.134 5.472 3.869 1.00 42.06 167 ASP A N 1
ATOM 1347 C CA . ASP A 1 167 ? 21.156 6.231 4.605 1.00 42.06 167 ASP A CA 1
ATOM 1348 C C . ASP A 1 167 ? 20.495 7.472 5.223 1.00 42.06 167 ASP A C 1
ATOM 1350 O O . ASP A 1 167 ? 19.674 8.107 4.560 1.00 42.06 167 ASP A O 1
ATOM 1354 N N . ALA A 1 168 ? 20.825 7.744 6.490 1.00 45.38 168 ALA A N 1
ATOM 1355 C CA . ALA A 1 168 ? 20.120 8.578 7.475 1.00 45.38 168 ALA A CA 1
ATOM 1356 C C . ALA A 1 168 ? 18.610 8.271 7.649 1.00 45.38 168 ALA A C 1
ATOM 1358 O O . ALA A 1 168 ? 17.821 8.303 6.702 1.00 45.38 168 ALA A O 1
ATOM 1359 N N . ASP A 1 169 ? 18.174 8.025 8.891 1.00 57.72 169 ASP A N 1
ATOM 1360 C CA . ASP A 1 169 ? 16.779 7.675 9.221 1.00 57.72 169 ASP A CA 1
ATOM 1361 C C . ASP A 1 169 ? 15.748 8.672 8.662 1.00 57.72 169 ASP A C 1
ATOM 1363 O O . ASP A 1 169 ? 14.690 8.258 8.187 1.00 57.72 169 ASP A O 1
ATOM 1367 N N . ALA A 1 170 ? 16.080 9.967 8.619 1.00 58.38 170 ALA A N 1
ATOM 1368 C CA . ALA A 1 170 ? 15.222 11.003 8.042 1.00 58.38 170 ALA A CA 1
ATOM 1369 C C . ALA A 1 170 ? 14.975 10.799 6.534 1.00 58.38 170 ALA A C 1
ATOM 1371 O O . ALA A 1 170 ? 13.834 10.859 6.073 1.00 58.38 170 ALA A O 1
ATOM 1372 N N . THR A 1 171 ? 16.017 10.484 5.758 1.00 74.38 171 THR A N 1
ATOM 1373 C CA . THR A 1 171 ? 15.885 10.193 4.323 1.00 74.38 171 THR A CA 1
ATOM 1374 C C . THR A 1 171 ? 15.088 8.914 4.110 1.00 74.38 171 THR A C 1
ATOM 1376 O O . THR A 1 171 ? 14.247 8.846 3.216 1.00 74.38 171 THR A O 1
ATOM 1379 N N . ARG A 1 172 ? 15.306 7.895 4.951 1.00 77.44 172 ARG A N 1
ATOM 1380 C CA . ARG A 1 172 ? 14.550 6.639 4.895 1.00 77.44 172 ARG A CA 1
ATOM 1381 C C . ARG A 1 172 ? 13.052 6.871 5.116 1.00 77.44 172 ARG A C 1
ATOM 1383 O O . ARG A 1 172 ? 12.257 6.336 4.343 1.00 77.44 172 ARG A O 1
ATOM 1390 N N . ARG A 1 173 ? 12.672 7.672 6.117 1.00 84.94 173 ARG A N 1
ATOM 1391 C CA . ARG A 1 173 ? 11.266 8.017 6.393 1.00 84.94 173 ARG A CA 1
ATOM 1392 C C . ARG A 1 173 ? 10.653 8.834 5.256 1.00 84.94 173 ARG A C 1
ATOM 1394 O O . ARG A 1 173 ? 9.593 8.471 4.762 1.00 84.94 173 ARG A O 1
ATOM 1401 N N . ALA A 1 174 ? 11.354 9.850 4.746 1.00 87.56 174 ALA A N 1
ATOM 1402 C CA . ALA A 1 174 ? 10.880 10.647 3.608 1.00 87.56 174 ALA A CA 1
ATOM 1403 C C . ALA A 1 174 ? 10.673 9.801 2.335 1.00 87.56 174 ALA A C 1
ATOM 1405 O O . ALA A 1 174 ? 9.654 9.920 1.649 1.00 87.56 174 ALA A O 1
ATOM 1406 N N . ARG A 1 175 ? 11.616 8.898 2.039 1.00 89.06 175 ARG A N 1
ATOM 1407 C CA . ARG A 1 175 ? 11.509 7.930 0.938 1.00 89.06 175 ARG A CA 1
ATOM 1408 C C . ARG A 1 175 ? 10.320 6.993 1.134 1.00 89.06 175 ARG A C 1
ATOM 1410 O O . ARG A 1 175 ? 9.581 6.756 0.181 1.00 89.06 175 ARG A O 1
ATOM 1417 N N . MET A 1 176 ? 10.093 6.516 2.358 1.00 90.81 176 MET A N 1
ATOM 1418 C CA . MET A 1 176 ? 8.923 5.700 2.672 1.00 90.81 176 MET A CA 1
ATOM 1419 C C . MET A 1 176 ? 7.617 6.457 2.443 1.00 90.81 176 MET A C 1
ATOM 1421 O O . MET A 1 176 ? 6.742 5.947 1.751 1.00 90.81 176 MET A O 1
ATOM 1425 N N . THR A 1 177 ? 7.510 7.689 2.948 1.00 93.56 177 THR A N 1
ATOM 1426 C CA . THR A 1 177 ? 6.339 8.548 2.743 1.00 93.56 177 THR A CA 1
ATOM 1427 C C . THR A 1 177 ? 6.036 8.717 1.256 1.00 93.56 177 THR A C 1
ATOM 1429 O O . THR A 1 177 ? 4.883 8.594 0.843 1.00 93.56 177 THR A O 1
ATOM 1432 N N . ARG A 1 178 ? 7.061 8.925 0.417 1.00 93.88 178 ARG A N 1
ATOM 1433 C CA . ARG A 1 178 ? 6.887 9.004 -1.041 1.00 93.88 178 ARG A CA 1
ATOM 1434 C C . ARG A 1 178 ? 6.344 7.703 -1.637 1.00 93.88 178 ARG A C 1
ATOM 1436 O O . ARG A 1 178 ? 5.437 7.754 -2.463 1.00 93.88 178 ARG A O 1
ATOM 1443 N N . LEU A 1 179 ? 6.867 6.547 -1.228 1.00 94.12 179 LEU A N 1
ATOM 1444 C CA . LEU A 1 179 ? 6.394 5.249 -1.722 1.00 94.12 179 LEU A CA 1
ATOM 1445 C C . LEU A 1 179 ? 4.961 4.938 -1.271 1.00 94.12 179 LEU A C 1
ATOM 1447 O O . LEU A 1 179 ? 4.167 4.442 -2.071 1.00 94.12 179 LEU A O 1
ATOM 1451 N N . ALA A 1 180 ? 4.627 5.253 -0.021 1.00 95.94 180 ALA A N 1
ATOM 1452 C CA . ALA A 1 180 ? 3.302 5.057 0.557 1.00 95.94 180 ALA A CA 1
ATOM 1453 C C . ALA A 1 180 ? 2.250 5.946 -0.131 1.00 95.94 180 ALA A C 1
ATOM 1455 O O . ALA A 1 180 ? 1.182 5.464 -0.513 1.00 95.94 180 ALA A O 1
ATOM 1456 N N . ARG A 1 181 ? 2.577 7.223 -0.378 1.00 97.25 181 ARG A N 1
ATOM 1457 C CA . ARG A 1 181 ? 1.732 8.143 -1.160 1.00 97.25 181 ARG A CA 1
ATOM 1458 C C . ARG A 1 181 ? 1.580 7.687 -2.610 1.00 97.25 181 ARG A C 1
ATOM 1460 O O . ARG A 1 181 ? 0.463 7.667 -3.115 1.00 97.25 181 ARG A O 1
ATOM 1467 N N . GLY A 1 182 ? 2.656 7.212 -3.239 1.00 96.62 182 GLY A N 1
ATOM 1468 C CA . GLY A 1 182 ? 2.595 6.633 -4.583 1.00 96.62 182 GLY A CA 1
ATOM 1469 C C . GLY A 1 182 ? 1.663 5.419 -4.683 1.00 96.62 182 GLY A C 1
ATOM 1470 O O . GLY A 1 182 ? 0.991 5.228 -5.694 1.00 96.62 182 GLY A O 1
ATOM 1471 N N . MET A 1 183 ? 1.551 4.607 -3.623 1.00 97.44 183 MET A N 1
ATOM 1472 C CA . MET A 1 183 ? 0.554 3.528 -3.579 1.00 97.44 183 MET A CA 1
ATOM 1473 C C . MET A 1 183 ? -0.872 4.094 -3.603 1.00 97.44 183 MET A C 1
ATOM 1475 O O . MET A 1 183 ? -1.698 3.629 -4.384 1.00 97.44 183 MET A O 1
ATOM 1479 N N . VAL A 1 184 ? -1.158 5.124 -2.801 1.00 98.38 184 VAL A N 1
ATOM 1480 C CA . VAL A 1 184 ? -2.467 5.801 -2.797 1.00 98.38 184 VAL A CA 1
ATOM 1481 C C . VAL A 1 184 ? -2.775 6.422 -4.164 1.00 98.38 184 VAL A C 1
ATOM 1483 O O . VAL A 1 184 ? -3.893 6.292 -4.654 1.00 98.38 184 VAL A O 1
ATOM 1486 N N . GLU A 1 185 ? -1.796 7.043 -4.824 1.00 98.25 185 GLU A N 1
ATOM 1487 C CA . GLU A 1 185 ? -1.944 7.564 -6.191 1.00 98.25 185 GLU A CA 1
ATOM 1488 C C . GLU A 1 185 ? -2.289 6.452 -7.194 1.00 98.25 185 GLU A C 1
ATOM 1490 O O . GLU A 1 185 ? -3.198 6.606 -8.014 1.00 98.25 185 GLU A O 1
ATOM 1495 N N . CYS A 1 186 ? -1.630 5.294 -7.089 1.00 97.88 186 CYS A N 1
ATOM 1496 C CA . CYS A 1 186 ? -1.940 4.135 -7.924 1.00 97.88 186 CYS A CA 1
ATOM 1497 C C . CYS A 1 186 ? -3.352 3.591 -7.666 1.00 97.88 186 CYS A C 1
ATOM 1499 O O . CYS A 1 186 ? -4.031 3.222 -8.624 1.00 97.88 186 CYS A O 1
ATOM 1501 N N . LEU A 1 187 ? -3.812 3.580 -6.409 1.00 97.81 187 LEU A N 1
ATOM 1502 C CA . LEU A 1 187 ? -5.184 3.203 -6.056 1.00 97.81 187 LEU A CA 1
ATOM 1503 C C . LEU A 1 187 ? -6.204 4.188 -6.643 1.00 97.81 187 LEU A C 1
ATOM 1505 O O . LEU A 1 187 ? -7.151 3.757 -7.303 1.00 97.81 187 LEU A O 1
ATOM 1509 N N . LYS A 1 188 ? -5.981 5.501 -6.489 1.00 97.31 188 LYS A N 1
ATOM 1510 C CA . LYS A 1 188 ? -6.820 6.576 -7.061 1.00 97.31 188 LYS A CA 1
ATOM 1511 C C . LYS A 1 188 ? -6.993 6.438 -8.571 1.00 97.31 188 LYS A C 1
ATOM 1513 O O . LYS A 1 188 ? -8.063 6.708 -9.107 1.00 97.31 188 LYS A O 1
ATOM 1518 N N . ALA A 1 189 ? -5.952 5.975 -9.255 1.00 95.69 189 ALA A N 1
ATOM 1519 C CA . ALA A 1 189 ? -5.945 5.815 -10.701 1.00 95.69 189 ALA A CA 1
ATOM 1520 C C . ALA A 1 189 ? -6.636 4.524 -11.202 1.00 95.69 189 ALA A C 1
ATOM 1522 O O . ALA A 1 189 ? -6.631 4.262 -12.411 1.00 95.69 189 ALA A O 1
ATOM 1523 N N . VAL A 1 190 ? -7.215 3.715 -10.307 1.00 95.06 190 VAL A N 1
ATOM 1524 C CA . VAL A 1 190 ? -8.100 2.596 -10.660 1.00 95.06 190 VAL A CA 1
ATOM 1525 C C . VAL A 1 190 ? -9.504 3.127 -10.944 1.00 95.06 190 VAL A C 1
ATOM 1527 O O . VAL A 1 190 ? -10.161 3.700 -10.067 1.00 95.06 190 VAL A O 1
ATOM 1530 N N . LEU A 1 191 ? -9.981 2.888 -12.167 1.00 88.75 191 LEU A N 1
ATOM 1531 C CA . LEU A 1 191 ? -11.355 3.183 -12.565 1.00 88.75 191 LEU A CA 1
ATOM 1532 C C . LEU A 1 191 ? -12.313 2.217 -11.858 1.00 88.75 191 LEU A C 1
ATOM 1534 O O . LEU A 1 191 ? -12.158 1.000 -11.966 1.00 88.75 191 LEU A O 1
ATOM 1538 N N . VAL A 1 192 ? -13.314 2.754 -11.159 1.00 78.06 192 VAL A N 1
ATOM 1539 C CA . VAL A 1 192 ? -14.448 1.947 -10.697 1.00 78.06 192 VAL A CA 1
ATOM 1540 C C . VAL A 1 192 ? -15.336 1.734 -11.913 1.00 78.06 192 VAL A C 1
ATOM 1542 O O . VAL A 1 192 ? -15.906 2.686 -12.437 1.00 78.06 192 VAL A O 1
ATOM 1545 N N . LEU A 1 193 ? -15.392 0.505 -12.419 1.00 61.62 193 LEU A N 1
ATOM 1546 C CA . LEU A 1 193 ? -16.411 0.148 -13.396 1.00 61.62 193 LEU A CA 1
ATOM 1547 C C . LEU A 1 193 ? -17.724 0.027 -12.627 1.00 61.62 193 LEU A C 1
ATOM 1549 O O . LEU A 1 193 ? -17.848 -0.856 -11.776 1.00 61.62 193 LEU A O 1
ATOM 1553 N N . ASP A 1 194 ? -18.666 0.930 -12.894 1.00 45.53 194 ASP A N 1
ATOM 1554 C CA . ASP A 1 194 ? -20.019 0.823 -12.359 1.00 45.53 194 ASP A CA 1
ATOM 1555 C C . ASP A 1 194 ? -20.582 -0.550 -12.739 1.00 45.53 194 ASP A C 1
ATOM 1557 O O . ASP A 1 194 ? -20.598 -0.938 -13.912 1.00 45.53 194 ASP A O 1
ATOM 1561 N N . ALA A 1 195 ? -20.997 -1.315 -11.730 1.00 44.84 195 ALA A N 1
ATOM 1562 C CA . ALA A 1 195 ? -21.767 -2.526 -11.946 1.00 44.84 195 ALA A CA 1
ATOM 1563 C C . ALA A 1 195 ? -23.126 -2.101 -12.517 1.00 44.84 195 ALA A C 1
ATOM 1565 O O . ALA A 1 195 ? -23.973 -1.595 -11.782 1.00 44.84 195 ALA A O 1
ATOM 1566 N N . GLY A 1 196 ? -23.277 -2.233 -13.837 1.00 35.59 196 GLY A N 1
ATOM 1567 C CA . GLY A 1 196 ? -24.578 -2.194 -14.503 1.00 35.59 196 GLY A CA 1
ATOM 1568 C C . GLY A 1 196 ? -25.462 -3.361 -14.088 1.00 35.59 196 GLY A C 1
ATOM 1569 O O . GLY A 1 196 ? -24.908 -4.433 -13.745 1.00 35.59 196 GLY A O 1
#

Sequence (196 aa):
MTMTLATTAEEAFARYEAAFNEDRLIQDNWHEERDGRNLACALGVLGEEVDGPAACPADVMPRWLAKMVPWFFDRMEFDDARQWGLEFYAELKRLGGKVPFDVIYRWHADHVTTLAIEVSEERKRDPEPHRKLQSLHRRALAGDRAPVEEWRAILRDAGADAYADADADATRRARMTRLARGMVECLKAVLVLDAG

Foldseek 3Di:
DFFAAADWLVSLLVLLVVCLVVVQEDAPFAWDQDPNDIHGHLQNSRGVPPRALVPRDQQNANSVVSNCLNVLQNLADNVLSSVLSNLVSVLSNVQRRPDDPLLVLQLLLPQLLVVLLVLCVVVVHDSVLSVLSSVQSVCVNVVNHDDPVSVVVSDVVSPVSSQPDDDDSVVRNVSSSRSSVSSSVSSVPDDDDPDD